Protein AF-A0AAE3LXL2-F1 (afdb_monomer_lite)

Structure (mmCIF, N/CA/C/O backbone):
data_AF-A0AAE3LXL2-F1
#
_entry.id   AF-A0AAE3LXL2-F1
#
loop_
_atom_site.group_PDB
_atom_site.id
_atom_site.type_symbol
_atom_site.label_atom_id
_atom_site.label_alt_id
_atom_site.label_comp_id
_atom_site.label_asym_id
_atom_site.label_entity_id
_atom_site.label_seq_id
_atom_site.pdbx_PDB_ins_code
_atom_site.Cartn_x
_atom_site.Cartn_y
_atom_site.Cartn_z
_atom_site.occupancy
_atom_site.B_iso_or_equiv
_atom_site.auth_seq_id
_atom_site.auth_comp_id
_atom_site.auth_asym_id
_atom_site.auth_atom_id
_atom_site.pdbx_PDB_model_num
ATOM 1 N N . MET A 1 1 ? 9.463 15.808 -54.013 1.00 49.53 1 MET A N 1
ATOM 2 C CA . MET A 1 1 ? 8.189 15.214 -53.535 1.00 49.53 1 MET A CA 1
ATOM 3 C C . MET A 1 1 ? 8.371 13.939 -52.700 1.00 49.53 1 MET A C 1
ATOM 5 O O . MET A 1 1 ? 7.684 13.822 -51.701 1.00 49.53 1 MET A O 1
ATOM 9 N N . LYS A 1 2 ? 9.304 13.019 -53.012 1.00 49.56 2 LYS A N 1
ATOM 10 C CA . LYS A 1 2 ? 9.530 11.791 -52.207 1.00 49.56 2 LYS A CA 1
ATOM 11 C C . LYS A 1 2 ? 10.077 12.026 -50.782 1.00 49.56 2 LYS A C 1
ATOM 13 O O . LYS A 1 2 ? 9.700 11.308 -49.869 1.00 49.56 2 LYS A O 1
ATOM 18 N N . PHE A 1 3 ? 10.892 13.064 -50.575 1.00 49.62 3 PHE A N 1
ATOM 19 C CA . PHE A 1 3 ? 11.431 13.414 -49.248 1.00 49.62 3 PHE A CA 1
ATOM 20 C C . PHE A 1 3 ? 10.375 13.943 -48.269 1.00 49.62 3 PHE A C 1
ATOM 22 O O . PHE A 1 3 ? 10.451 13.659 -47.081 1.00 49.62 3 PHE A O 1
ATOM 29 N N . ALA A 1 4 ? 9.365 14.665 -48.764 1.00 52.25 4 ALA A N 1
ATOM 30 C CA . ALA A 1 4 ? 8.306 15.211 -47.919 1.00 52.25 4 ALA A CA 1
ATOM 31 C C . ALA A 1 4 ? 7.410 14.102 -47.344 1.00 52.25 4 ALA A C 1
ATOM 33 O O . ALA A 1 4 ? 7.092 14.146 -46.164 1.00 52.25 4 ALA A O 1
ATOM 34 N N . GLY A 1 5 ? 7.083 13.078 -48.146 1.00 44.34 5 GLY A N 1
ATOM 35 C CA . GLY A 1 5 ? 6.329 11.902 -47.687 1.00 44.34 5 GLY A CA 1
ATOM 36 C C . GLY A 1 5 ? 7.110 10.997 -46.727 1.00 44.34 5 GLY A C 1
ATOM 37 O O . GLY A 1 5 ? 6.519 10.366 -45.858 1.00 44.34 5 GLY A O 1
ATOM 38 N N . PHE A 1 6 ? 8.442 10.958 -46.848 1.00 56.62 6 PHE A N 1
ATOM 39 C CA . PHE A 1 6 ? 9.298 10.225 -45.912 1.00 56.62 6 PHE A CA 1
ATOM 40 C C . PHE A 1 6 ? 9.402 10.941 -44.557 1.00 56.62 6 PHE A C 1
ATOM 42 O O . PHE A 1 6 ? 9.308 10.298 -43.517 1.00 56.62 6 PHE A O 1
ATOM 49 N N . LEU A 1 7 ? 9.529 12.273 -44.559 1.00 56.44 7 LEU A N 1
ATOM 50 C CA . LEU A 1 7 ? 9.590 13.079 -43.335 1.00 56.44 7 LEU A CA 1
ATOM 51 C C . LEU A 1 7 ? 8.262 13.086 -42.566 1.00 56.44 7 LEU A C 1
ATOM 53 O O . LEU A 1 7 ? 8.273 12.991 -41.342 1.00 56.44 7 LEU A O 1
ATOM 57 N N . THR A 1 8 ? 7.120 13.140 -43.258 1.00 61.72 8 THR A N 1
ATOM 58 C CA . THR A 1 8 ? 5.810 13.042 -42.597 1.00 61.72 8 THR A CA 1
ATOM 59 C C . THR A 1 8 ? 5.534 11.634 -42.070 1.00 61.72 8 THR A C 1
ATOM 61 O O . THR A 1 8 ? 5.059 11.502 -40.946 1.00 61.72 8 THR A O 1
ATOM 64 N N . GLY A 1 9 ? 5.891 10.581 -42.816 1.00 57.88 9 GLY A N 1
ATOM 65 C CA . GLY A 1 9 ? 5.767 9.196 -42.348 1.00 57.88 9 GLY A CA 1
ATOM 66 C C . GLY A 1 9 ? 6.650 8.889 -41.133 1.00 57.88 9 GLY A C 1
ATOM 67 O O . GLY A 1 9 ? 6.180 8.297 -40.164 1.00 57.88 9 GLY A O 1
ATOM 68 N N . ALA A 1 10 ? 7.903 9.352 -41.145 1.00 62.47 10 ALA A N 1
ATOM 69 C CA . ALA A 1 10 ? 8.820 9.205 -40.016 1.00 62.47 10 ALA A CA 1
ATOM 70 C C . ALA A 1 10 ? 8.373 10.017 -38.790 1.00 62.47 10 ALA A C 1
ATOM 72 O O . ALA A 1 10 ? 8.468 9.525 -37.670 1.00 62.47 10 ALA A O 1
ATOM 73 N N . GLY A 1 11 ? 7.837 11.227 -38.991 1.00 56.53 11 GLY A N 1
ATOM 74 C CA . GLY A 1 11 ? 7.308 12.057 -37.907 1.00 56.53 11 GLY A CA 1
ATOM 75 C C . GLY A 1 11 ? 6.096 11.429 -37.214 1.00 56.53 11 GLY A C 1
ATOM 76 O O . GLY A 1 11 ? 6.054 11.365 -35.989 1.00 56.53 11 GLY A O 1
ATOM 77 N N . VAL A 1 12 ? 5.141 10.896 -37.983 1.00 68.69 12 VAL A N 1
ATOM 78 C CA . VAL A 1 12 ? 3.964 10.207 -37.423 1.00 68.69 12 VAL A CA 1
ATOM 79 C C . VAL A 1 12 ? 4.369 8.921 -36.700 1.00 68.69 12 VAL A C 1
ATOM 81 O O . VAL A 1 12 ? 3.884 8.662 -35.602 1.00 68.69 12 VAL A O 1
ATOM 84 N N . ALA A 1 13 ? 5.298 8.146 -37.266 1.00 65.56 13 ALA A N 1
ATOM 85 C CA . ALA A 1 13 ? 5.819 6.950 -36.610 1.00 65.56 13 ALA A CA 1
ATOM 86 C C . ALA A 1 13 ? 6.562 7.283 -35.305 1.00 65.56 13 ALA A C 1
ATOM 88 O O . ALA A 1 13 ? 6.369 6.596 -34.309 1.00 65.56 13 ALA A O 1
ATOM 89 N N . ALA A 1 14 ? 7.357 8.357 -35.274 1.00 64.81 14 ALA A N 1
ATOM 90 C CA . ALA A 1 14 ? 8.061 8.791 -34.070 1.00 64.81 14 ALA A CA 1
ATOM 91 C C . ALA A 1 14 ? 7.097 9.226 -32.954 1.00 64.81 14 ALA A C 1
ATOM 93 O O . ALA A 1 14 ? 7.305 8.857 -31.803 1.00 64.81 14 ALA A O 1
ATOM 94 N N . ILE A 1 15 ? 6.018 9.943 -33.286 1.00 69.00 15 ILE A N 1
ATOM 95 C CA . ILE A 1 15 ? 4.982 10.339 -32.316 1.00 69.00 15 ILE A CA 1
ATOM 96 C C . ILE A 1 15 ? 4.211 9.116 -31.809 1.00 69.00 15 ILE A C 1
ATOM 98 O O . ILE A 1 15 ? 3.947 9.016 -30.617 1.00 69.00 15 ILE A O 1
ATOM 102 N N . ALA A 1 16 ? 3.881 8.167 -32.688 1.00 62.53 16 ALA A N 1
ATOM 103 C CA . ALA A 1 16 ? 3.195 6.937 -32.299 1.00 62.53 16 ALA A CA 1
ATOM 104 C C . ALA A 1 16 ? 4.071 6.050 -31.400 1.00 62.53 16 ALA A C 1
ATOM 106 O O . ALA A 1 16 ? 3.583 5.522 -30.408 1.00 62.53 16 ALA A O 1
ATOM 107 N N . VAL A 1 17 ? 5.367 5.926 -31.707 1.00 65.94 17 VAL A N 1
ATOM 108 C CA . VAL A 1 17 ? 6.330 5.208 -30.860 1.00 65.94 17 VAL A CA 1
ATOM 109 C C . VAL A 1 17 ? 6.525 5.935 -29.536 1.00 65.94 17 VAL A C 1
ATOM 111 O O . VAL A 1 17 ? 6.533 5.277 -28.508 1.00 65.94 17 VAL A O 1
ATOM 114 N N . TRP A 1 18 ? 6.627 7.266 -29.528 1.00 66.25 18 TRP A N 1
ATOM 115 C CA . TRP A 1 18 ? 6.743 8.044 -28.294 1.00 66.25 18 TRP A CA 1
ATOM 116 C C . TRP A 1 18 ? 5.495 7.908 -27.417 1.00 66.25 18 TRP A C 1
ATOM 118 O O . TRP A 1 18 ? 5.620 7.574 -26.247 1.00 66.25 18 TRP A O 1
ATOM 128 N N . GLY A 1 19 ? 4.298 8.051 -27.992 1.00 57.59 19 GLY A N 1
ATOM 129 C CA . GLY A 1 19 ? 3.039 7.848 -27.276 1.00 57.59 19 GLY A CA 1
ATOM 130 C C . GLY A 1 19 ? 2.887 6.420 -26.755 1.00 57.59 19 GLY A C 1
ATOM 131 O O . GLY A 1 19 ? 2.499 6.228 -25.611 1.00 57.59 19 GLY A O 1
ATOM 132 N N . PHE A 1 20 ? 3.262 5.414 -27.549 1.00 58.19 20 PHE A N 1
ATOM 133 C CA . PHE A 1 20 ? 3.243 4.015 -27.118 1.00 58.19 20 PHE A CA 1
ATOM 134 C C . PHE A 1 20 ? 4.290 3.721 -26.037 1.00 58.19 20 PHE A C 1
ATOM 136 O O . PHE A 1 20 ? 4.021 2.946 -25.128 1.00 58.19 20 PHE A O 1
ATOM 143 N N . ASN A 1 21 ? 5.468 4.342 -26.108 1.00 55.81 21 ASN A N 1
ATOM 144 C CA . ASN A 1 21 ? 6.520 4.168 -25.112 1.00 55.81 21 ASN A CA 1
ATOM 145 C C . ASN A 1 21 ? 6.145 4.852 -23.790 1.00 55.81 21 ASN A C 1
ATOM 147 O O . ASN A 1 21 ? 6.219 4.220 -22.745 1.00 55.81 21 ASN A O 1
ATOM 151 N N . SER A 1 22 ? 5.622 6.080 -23.842 1.00 55.78 22 SER A N 1
ATOM 152 C CA . SER A 1 22 ? 5.066 6.771 -22.672 1.00 55.78 22 SER A CA 1
ATOM 153 C C . SER A 1 22 ? 3.855 6.055 -22.074 1.00 55.78 22 SER A C 1
ATOM 155 O O . SER A 1 22 ? 3.631 6.160 -20.878 1.00 55.78 22 SER A O 1
ATOM 157 N N . TRP A 1 23 ? 3.091 5.302 -22.870 1.00 56.06 23 TRP A N 1
ATOM 158 C CA . TRP A 1 23 ? 1.988 4.477 -22.367 1.00 56.06 23 TRP A CA 1
ATOM 159 C C . TRP A 1 23 ? 2.455 3.152 -21.740 1.00 56.06 23 TRP A C 1
ATOM 161 O O . TRP A 1 23 ? 1.709 2.526 -20.994 1.00 56.06 23 TRP A O 1
ATOM 171 N N . ARG A 1 24 ? 3.685 2.707 -22.036 1.00 56.28 24 ARG A N 1
ATOM 172 C CA . ARG A 1 24 ? 4.283 1.494 -21.453 1.00 56.28 24 ARG A CA 1
ATOM 173 C C . ARG A 1 24 ? 5.066 1.754 -20.170 1.00 56.28 24 ARG A C 1
ATOM 175 O O . ARG A 1 24 ? 5.234 0.816 -19.391 1.00 56.28 24 ARG A O 1
ATOM 182 N N . ASP A 1 25 ? 5.531 2.979 -19.952 1.00 62.75 25 ASP A N 1
ATOM 183 C CA . ASP A 1 25 ? 6.199 3.371 -18.714 1.00 62.75 25 ASP A CA 1
ATOM 184 C C . ASP A 1 25 ? 5.154 3.629 -17.620 1.00 62.75 25 ASP A C 1
ATOM 186 O O . ASP A 1 25 ? 4.705 4.751 -17.411 1.00 62.75 25 ASP A O 1
ATOM 190 N N . ILE A 1 26 ? 4.756 2.564 -16.918 1.00 75.19 26 ILE A N 1
ATOM 191 C CA . ILE A 1 26 ? 3.965 2.677 -15.686 1.00 75.19 26 ILE A CA 1
ATOM 192 C C . ILE A 1 26 ? 4.867 3.303 -14.619 1.00 75.19 26 ILE A C 1
ATOM 194 O O . ILE A 1 26 ? 5.882 2.706 -14.233 1.00 75.19 26 ILE A O 1
ATOM 198 N N . SER A 1 27 ? 4.513 4.505 -14.162 1.00 88.31 27 SER A N 1
ATOM 199 C C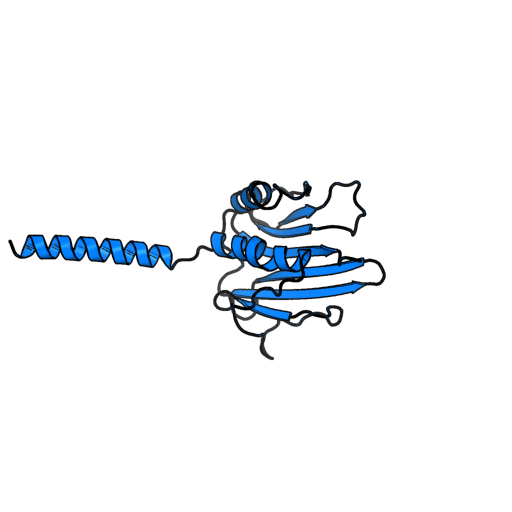A . SER A 1 27 ? 5.298 5.228 -13.166 1.00 88.31 27 SER A CA 1
ATOM 200 C C . SER A 1 27 ? 5.206 4.552 -11.797 1.00 88.31 27 SER A C 1
ATOM 202 O O . SER A 1 27 ? 4.258 3.826 -11.500 1.00 88.31 27 SER A O 1
ATOM 204 N N . ASP A 1 28 ? 6.181 4.795 -10.920 1.00 90.31 28 ASP A N 1
ATOM 205 C CA . ASP A 1 28 ? 6.102 4.290 -9.544 1.00 90.31 28 ASP A CA 1
ATOM 206 C C . ASP A 1 28 ? 4.911 4.890 -8.773 1.00 90.31 28 ASP A C 1
ATOM 208 O O . ASP A 1 28 ? 4.392 4.235 -7.872 1.00 90.31 28 ASP A O 1
ATOM 212 N N . MET A 1 29 ? 4.423 6.068 -9.188 1.00 92.62 29 MET A N 1
ATOM 213 C CA . MET A 1 29 ? 3.180 6.670 -8.692 1.00 92.62 29 MET A CA 1
ATOM 214 C C . MET A 1 29 ? 1.956 5.831 -9.087 1.00 92.62 29 MET A C 1
ATOM 216 O O . MET A 1 29 ? 1.123 5.510 -8.242 1.00 92.62 29 MET A O 1
ATOM 220 N N . ASP A 1 30 ? 1.863 5.404 -10.348 1.00 91.38 30 ASP A N 1
ATOM 221 C CA . ASP A 1 30 ? 0.768 4.537 -10.805 1.00 91.38 30 ASP A CA 1
ATOM 222 C C . ASP A 1 30 ? 0.812 3.175 -10.095 1.00 91.38 30 ASP A C 1
ATOM 224 O O . ASP A 1 30 ? -0.214 2.616 -9.723 1.00 91.38 30 ASP A O 1
ATOM 228 N N . ARG A 1 31 ? 2.016 2.643 -9.844 1.00 92.38 31 ARG A N 1
ATOM 229 C CA . ARG A 1 31 ? 2.189 1.352 -9.159 1.00 92.38 31 ARG A CA 1
ATOM 230 C C . ARG A 1 31 ? 1.738 1.391 -7.706 1.00 92.38 31 ARG A C 1
ATOM 232 O O . ARG A 1 31 ? 1.074 0.455 -7.261 1.00 92.38 31 ARG A O 1
ATOM 239 N N . VAL A 1 32 ? 2.124 2.429 -6.959 1.00 93.56 32 VAL A N 1
ATOM 240 C CA . VAL A 1 32 ? 1.765 2.548 -5.537 1.00 93.56 32 VAL A CA 1
ATOM 241 C C . VAL A 1 32 ? 0.284 2.878 -5.360 1.00 93.56 32 VAL A C 1
ATOM 243 O O . VAL A 1 32 ? -0.363 2.296 -4.492 1.00 93.56 32 VAL A O 1
ATOM 246 N N . THR A 1 33 ? -0.288 3.722 -6.223 1.00 94.31 33 THR A N 1
ATOM 247 C CA . THR A 1 33 ? -1.730 4.006 -6.199 1.00 94.31 33 THR A CA 1
ATOM 248 C C . THR A 1 33 ? -2.554 2.773 -6.576 1.00 94.31 33 THR A C 1
ATOM 250 O O . THR A 1 33 ? -3.520 2.482 -5.879 1.00 94.31 33 THR A O 1
ATOM 253 N N . ALA A 1 34 ? -2.126 1.971 -7.561 1.00 93.06 34 ALA A N 1
ATOM 254 C CA . ALA A 1 34 ? -2.762 0.689 -7.886 1.00 93.06 34 ALA A CA 1
ATOM 255 C C . ALA A 1 34 ? -2.660 -0.335 -6.738 1.00 93.06 34 ALA A C 1
ATOM 257 O O . ALA A 1 34 ? -3.629 -1.031 -6.439 1.00 93.06 34 ALA A O 1
ATOM 258 N N . ILE A 1 35 ? -1.520 -0.411 -6.033 1.00 94.81 35 ILE A N 1
ATOM 259 C CA . ILE A 1 35 ? -1.401 -1.254 -4.828 1.00 94.81 35 ILE A CA 1
ATOM 260 C C . ILE A 1 35 ? -2.458 -0.868 -3.796 1.00 94.81 35 ILE A C 1
ATOM 262 O O . ILE A 1 35 ? -3.128 -1.746 -3.255 1.00 94.81 35 ILE A O 1
ATOM 266 N N . ILE A 1 36 ? -2.590 0.427 -3.507 1.00 94.81 36 ILE A N 1
ATOM 267 C CA . ILE A 1 36 ? -3.509 0.914 -2.479 1.00 94.81 36 ILE A CA 1
ATOM 268 C C . ILE A 1 36 ? -4.960 0.721 -2.937 1.00 94.81 36 ILE A C 1
ATOM 270 O O . ILE A 1 36 ? -5.722 0.045 -2.250 1.00 94.81 36 ILE A O 1
ATOM 274 N N . GLY A 1 37 ? -5.321 1.276 -4.095 1.00 92.56 37 GLY A N 1
ATOM 275 C CA . GLY A 1 37 ? -6.694 1.372 -4.595 1.00 92.56 37 GLY A CA 1
ATOM 276 C C . GLY A 1 37 ? -7.264 0.083 -5.177 1.00 92.56 37 GLY A C 1
ATOM 277 O O . GLY A 1 37 ? -8.388 -0.282 -4.848 1.00 92.56 37 GLY A O 1
ATOM 278 N N . ASP A 1 38 ? -6.497 -0.626 -6.004 1.00 92.94 38 ASP A N 1
ATOM 279 C CA . ASP A 1 38 ? -7.027 -1.742 -6.800 1.00 92.94 38 ASP A CA 1
ATOM 280 C C . ASP A 1 38 ? -6.805 -3.105 -6.132 1.00 92.94 38 ASP A C 1
ATOM 282 O O . ASP A 1 38 ? -7.485 -4.082 -6.455 1.00 92.94 38 ASP A O 1
ATOM 286 N N . HIS A 1 39 ? -5.852 -3.195 -5.199 1.00 94.56 39 HIS A N 1
ATOM 287 C CA . HIS A 1 39 ? -5.462 -4.466 -4.586 1.00 94.56 39 HIS A CA 1
ATOM 288 C C . HIS A 1 39 ? -5.695 -4.501 -3.079 1.00 94.56 39 HIS A C 1
ATOM 290 O O . HIS A 1 39 ? -6.489 -5.312 -2.603 1.00 94.56 39 HIS A O 1
ATOM 296 N N . CYS A 1 40 ? -5.024 -3.642 -2.314 1.00 95.00 40 CYS A N 1
ATOM 297 C CA . CYS A 1 40 ? -5.052 -3.751 -0.863 1.00 95.00 40 CYS A CA 1
ATOM 298 C C . CYS A 1 40 ? -6.377 -3.288 -0.252 1.00 95.00 40 CYS A C 1
ATOM 300 O O . CYS A 1 40 ? -6.911 -4.017 0.581 1.00 95.00 40 CYS A O 1
ATOM 302 N N . LEU A 1 41 ? -6.937 -2.141 -0.661 1.00 93.31 41 LEU A N 1
ATOM 303 C CA . LEU A 1 41 ? -8.220 -1.663 -0.126 1.00 93.31 41 LEU A CA 1
ATOM 304 C C . LEU A 1 41 ? -9.380 -2.641 -0.391 1.00 93.31 41 LEU A C 1
ATOM 306 O O . LEU A 1 41 ? -10.036 -3.039 0.575 1.00 93.31 41 LEU A O 1
ATOM 310 N N . PRO A 1 42 ? -9.604 -3.131 -1.630 1.00 93.00 42 PRO A N 1
ATOM 311 C CA . PRO A 1 42 ? -10.682 -4.081 -1.895 1.00 93.00 42 PRO A CA 1
ATOM 312 C C . PRO A 1 42 ? -10.502 -5.410 -1.161 1.00 93.00 42 PRO A C 1
ATOM 314 O O . PRO A 1 42 ? -11.486 -6.058 -0.792 1.00 93.00 42 PRO A O 1
ATOM 317 N N . TYR A 1 43 ? -9.252 -5.827 -0.942 1.00 93.38 43 TYR A N 1
ATOM 318 C CA . TYR A 1 43 ? -8.971 -7.003 -0.138 1.00 93.38 43 TYR A CA 1
ATOM 319 C C . TYR A 1 43 ? -9.347 -6.781 1.322 1.00 93.38 43 TYR A C 1
ATOM 321 O O . TYR A 1 43 ? -10.145 -7.556 1.840 1.00 93.38 43 TYR A O 1
ATOM 329 N N . VAL A 1 44 ? -8.823 -5.744 1.987 1.00 91.88 44 VAL A N 1
ATOM 330 C CA . VAL A 1 44 ? -9.076 -5.559 3.425 1.00 91.88 44 VAL A CA 1
ATOM 331 C C . VAL A 1 44 ? -10.568 -5.363 3.707 1.00 91.88 44 VAL A C 1
ATOM 333 O O . VAL A 1 44 ? -11.103 -6.055 4.569 1.00 91.88 44 VAL A O 1
ATOM 336 N N . GLN A 1 45 ? -11.264 -4.576 2.881 1.00 90.12 45 GLN A N 1
ATOM 337 C CA . GLN A 1 45 ? -12.680 -4.251 3.077 1.00 90.12 45 GLN A CA 1
ATOM 338 C C . GLN A 1 45 ? -13.631 -5.389 2.680 1.00 90.12 45 GLN A C 1
ATOM 340 O O . GLN A 1 45 ? -14.608 -5.658 3.375 1.00 90.12 45 GLN A O 1
ATOM 345 N N . PHE A 1 46 ? -13.370 -6.074 1.560 1.00 90.19 46 PHE A N 1
ATOM 346 C CA . PHE A 1 46 ? -14.347 -6.996 0.956 1.00 90.19 46 PHE A CA 1
ATOM 347 C C . PHE A 1 46 ? -13.843 -8.433 0.790 1.00 90.19 46 PHE A C 1
ATOM 349 O O . PHE A 1 46 ? -14.597 -9.301 0.358 1.00 90.19 46 PHE A O 1
ATOM 356 N N . GLY A 1 47 ? -12.579 -8.708 1.111 1.00 89.38 47 GLY A N 1
ATOM 357 C CA . GLY A 1 47 ? -11.966 -10.029 0.955 1.00 89.38 47 GLY A CA 1
ATOM 358 C C . GLY A 1 47 ? -11.667 -10.401 -0.498 1.00 89.38 47 GLY A C 1
ATOM 359 O O . GLY A 1 47 ? -11.432 -11.571 -0.798 1.00 89.38 47 GLY A O 1
ATOM 360 N N . THR A 1 48 ? -11.674 -9.430 -1.418 1.00 91.19 48 THR A N 1
ATOM 361 C CA . THR A 1 48 ? -11.334 -9.675 -2.827 1.00 91.19 48 THR A CA 1
ATOM 362 C C . THR A 1 48 ? -9.865 -10.064 -2.929 1.00 91.19 48 THR A C 1
ATOM 364 O O . THR A 1 48 ? -9.005 -9.292 -2.520 1.00 91.19 48 THR A O 1
ATOM 367 N N . ALA A 1 49 ? -9.564 -11.251 -3.460 1.00 88.75 49 ALA A N 1
ATOM 368 C CA . ALA A 1 49 ? -8.195 -11.757 -3.501 1.00 88.75 49 ALA A CA 1
ATOM 369 C C . ALA A 1 49 ? -7.262 -10.784 -4.261 1.00 88.75 49 ALA A C 1
ATOM 371 O O . ALA A 1 49 ? -7.502 -10.517 -5.443 1.00 88.75 49 ALA A O 1
ATOM 372 N N . PRO A 1 50 ? -6.208 -10.253 -3.616 1.00 91.44 50 PRO A N 1
ATOM 373 C CA . PRO A 1 50 ? -5.369 -9.229 -4.211 1.00 91.44 50 PRO A CA 1
ATOM 374 C C . PRO A 1 50 ? -4.316 -9.873 -5.117 1.00 91.44 50 PRO A C 1
ATOM 376 O O . PRO A 1 50 ? -4.022 -11.065 -5.011 1.00 91.44 50 PRO A O 1
ATOM 379 N N . PHE A 1 51 ? -3.742 -9.072 -6.017 1.00 91.31 51 PHE A N 1
ATOM 380 C CA . PHE A 1 51 ? -2.606 -9.451 -6.867 1.00 91.31 51 PHE A CA 1
ATOM 381 C C . PHE A 1 51 ? -2.807 -10.715 -7.741 1.00 91.31 51 PHE A C 1
ATOM 383 O O . PHE A 1 51 ? -1.829 -11.288 -8.210 1.00 91.31 51 PHE A O 1
ATOM 390 N N . GLN A 1 52 ? -4.051 -11.147 -7.996 1.00 85.38 52 GLN A N 1
ATOM 391 C CA . GLN A 1 52 ? -4.366 -12.379 -8.748 1.00 85.38 52 GLN A CA 1
ATOM 392 C C . GLN A 1 52 ? -3.760 -12.403 -10.161 1.00 85.38 52 GLN A C 1
ATOM 394 O O . GLN A 1 52 ? -3.316 -13.450 -10.629 1.00 85.38 52 GLN A O 1
ATOM 399 N N . ASP A 1 53 ? -3.708 -11.243 -10.813 1.00 82.81 53 ASP A N 1
ATOM 400 C CA . ASP A 1 53 ? -3.275 -11.102 -12.205 1.00 82.81 53 ASP A CA 1
ATOM 401 C C . ASP A 1 53 ? -1.850 -10.547 -12.340 1.00 82.81 53 ASP A C 1
ATOM 403 O O . ASP A 1 53 ? -1.446 -10.109 -13.421 1.00 82.81 53 ASP A O 1
ATOM 407 N N . MET A 1 54 ? -1.068 -10.529 -11.253 1.00 84.81 54 MET A N 1
ATOM 408 C CA . MET A 1 54 ? 0.259 -9.922 -11.279 1.00 84.81 54 MET A CA 1
ATOM 409 C C . MET A 1 54 ? 1.310 -10.638 -10.440 1.00 84.81 54 MET A C 1
ATOM 411 O O . MET A 1 54 ? 1.047 -11.252 -9.412 1.00 84.81 54 MET A O 1
ATOM 415 N N . GLY A 1 55 ? 2.557 -10.474 -10.877 1.00 84.56 55 GLY A N 1
ATOM 416 C CA . GLY A 1 55 ? 3.712 -11.019 -10.184 1.00 84.56 55 GLY A CA 1
ATOM 417 C C . GLY A 1 55 ? 3.882 -12.524 -10.361 1.00 84.56 55 GLY A C 1
ATOM 418 O O . GLY A 1 55 ? 3.361 -13.140 -11.291 1.00 84.56 55 GLY A O 1
ATOM 419 N N . ARG A 1 56 ? 4.686 -13.107 -9.475 1.00 87.44 56 ARG A N 1
ATOM 420 C CA . ARG A 1 56 ? 4.939 -14.548 -9.395 1.00 87.44 56 ARG A CA 1
ATOM 421 C C . ARG A 1 56 ? 4.805 -15.033 -7.950 1.00 87.44 56 ARG A C 1
ATOM 423 O O . ARG A 1 56 ? 5.042 -14.242 -7.034 1.00 87.44 56 ARG A O 1
ATOM 430 N N . PRO A 1 57 ? 4.506 -16.323 -7.725 1.00 84.25 5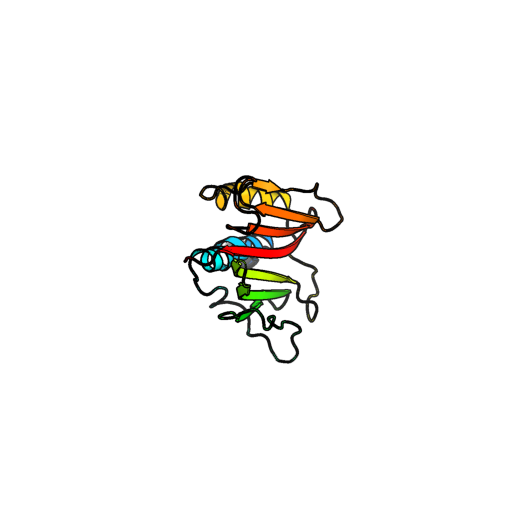7 PRO A N 1
ATOM 431 C CA . PRO A 1 57 ? 4.550 -16.892 -6.385 1.00 84.25 57 PRO A CA 1
ATOM 432 C C . PRO A 1 57 ? 5.962 -16.817 -5.788 1.00 84.25 57 PRO A C 1
ATOM 434 O O . PRO A 1 57 ? 6.972 -16.854 -6.507 1.00 84.25 57 PRO A O 1
ATOM 437 N N . VAL A 1 58 ? 6.007 -16.738 -4.460 1.00 81.56 58 VAL A N 1
ATOM 438 C CA . VAL A 1 58 ? 7.236 -16.803 -3.663 1.00 81.56 58 VAL A CA 1
ATOM 439 C C . VAL A 1 58 ? 7.823 -18.214 -3.757 1.00 81.56 58 VAL A C 1
ATOM 441 O O . VAL A 1 58 ? 7.144 -19.210 -3.509 1.00 81.56 58 VAL A O 1
ATOM 444 N N . GLY A 1 59 ? 9.085 -18.308 -4.168 1.00 74.75 59 GLY A N 1
ATOM 445 C CA . GLY A 1 59 ? 9.856 -19.545 -4.216 1.00 74.75 59 GLY A CA 1
ATOM 446 C C . GLY A 1 59 ? 10.588 -19.821 -2.902 1.00 74.75 59 GLY A C 1
ATOM 447 O O . GLY A 1 59 ? 10.689 -18.971 -2.030 1.00 74.75 59 GLY A O 1
ATOM 448 N N . VAL A 1 60 ? 11.172 -21.015 -2.781 1.00 70.50 60 VAL A N 1
ATOM 449 C CA . VAL A 1 60 ? 11.851 -21.483 -1.550 1.00 70.50 60 VAL A CA 1
ATOM 450 C C . VAL A 1 60 ? 13.045 -20.606 -1.136 1.00 70.50 60 VAL A C 1
ATOM 452 O O . VAL A 1 60 ? 13.425 -20.592 0.030 1.00 70.50 60 VAL A O 1
ATOM 455 N N . TYR A 1 61 ? 13.646 -19.888 -2.086 1.00 70.31 61 TYR A N 1
ATOM 456 C CA . TYR A 1 61 ? 14.806 -19.018 -1.855 1.00 70.31 61 TYR A CA 1
ATOM 457 C C . TYR A 1 61 ? 14.448 -17.535 -1.745 1.00 70.31 61 TYR A C 1
ATOM 459 O O . TYR A 1 61 ? 15.338 -16.707 -1.580 1.00 70.31 61 TYR A O 1
ATOM 467 N N . ASP A 1 62 ? 13.169 -17.193 -1.871 1.00 71.12 62 ASP A N 1
ATOM 468 C CA . ASP A 1 62 ? 12.709 -15.830 -1.674 1.00 71.12 62 ASP A CA 1
ATOM 469 C C . ASP A 1 62 ? 12.435 -15.628 -0.170 1.00 71.12 62 ASP A C 1
ATOM 471 O O . ASP A 1 62 ? 11.696 -16.398 0.443 1.00 71.12 62 ASP A O 1
ATOM 475 N N . GLU A 1 63 ? 13.023 -14.600 0.447 1.00 64.75 63 GLU A N 1
ATOM 476 C CA . GLU A 1 63 ? 12.892 -14.300 1.887 1.00 64.75 63 GLU A CA 1
ATOM 477 C C . GLU A 1 63 ? 11.539 -13.642 2.234 1.00 64.75 63 GLU A C 1
ATOM 479 O O . GLU A 1 63 ? 11.467 -12.621 2.910 1.00 64.75 63 GLU A O 1
ATOM 484 N N . ALA A 1 64 ? 10.443 -14.217 1.746 1.00 65.25 64 ALA A N 1
ATOM 485 C CA . ALA A 1 64 ? 9.096 -13.666 1.848 1.00 65.25 64 ALA A CA 1
ATOM 486 C C . ALA A 1 64 ? 8.141 -14.656 2.527 1.00 65.25 64 ALA A C 1
ATOM 488 O O . ALA A 1 64 ? 7.126 -15.053 1.959 1.00 65.25 64 ALA A O 1
ATOM 489 N N . ASN A 1 65 ? 8.457 -15.068 3.754 1.00 64.62 65 ASN A N 1
ATOM 490 C CA . ASN A 1 65 ? 7.587 -15.967 4.513 1.00 64.62 65 ASN A CA 1
ATOM 491 C C . ASN A 1 65 ? 6.450 -15.190 5.185 1.00 64.62 65 ASN A C 1
ATOM 493 O O . ASN A 1 65 ? 6.669 -14.137 5.783 1.00 64.62 65 ASN A O 1
ATOM 497 N N . LEU A 1 66 ? 5.232 -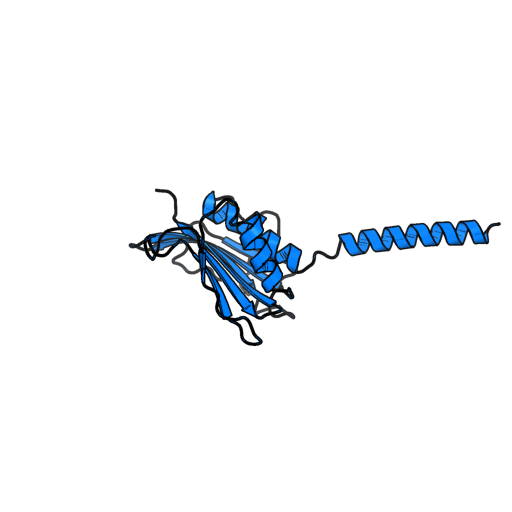15.722 5.085 1.00 67.81 66 LEU A N 1
ATOM 498 C CA . LEU A 1 66 ? 4.118 -15.286 5.921 1.00 67.81 66 LEU A CA 1
ATOM 499 C C . LEU A 1 66 ? 4.359 -15.778 7.352 1.00 67.81 66 LEU A C 1
ATOM 501 O O . LEU A 1 66 ? 4.858 -16.885 7.550 1.00 67.81 66 LEU A O 1
ATOM 505 N N . SER A 1 67 ? 4.010 -14.956 8.340 1.00 68.38 67 SER A N 1
ATOM 506 C CA . SER A 1 67 ? 3.993 -15.392 9.740 1.00 68.38 67 SER A CA 1
ATOM 507 C C . SER A 1 67 ? 2.990 -16.535 9.916 1.00 68.38 67 SER A C 1
ATOM 509 O O . SER A 1 67 ? 1.890 -16.462 9.371 1.00 68.38 67 SER A O 1
ATOM 511 N N . ASP A 1 68 ? 3.319 -17.533 10.740 1.00 69.56 68 ASP A N 1
ATOM 512 C CA . ASP A 1 68 ? 2.415 -18.646 11.083 1.00 69.56 68 ASP A CA 1
ATOM 513 C C . ASP A 1 68 ? 1.101 -18.173 11.739 1.00 69.56 68 ASP A C 1
ATOM 515 O O . ASP A 1 68 ? 0.117 -18.908 11.788 1.00 69.56 68 ASP A O 1
ATOM 519 N N . SER A 1 69 ? 1.075 -16.938 12.250 1.00 69.81 69 SER A N 1
ATOM 520 C CA . SER A 1 69 ? -0.117 -16.290 12.807 1.00 69.81 69 SER A CA 1
ATOM 521 C C . SER A 1 69 ? -1.110 -15.794 11.749 1.00 69.81 69 SER A C 1
ATOM 523 O O . SER A 1 69 ? -2.199 -15.353 12.107 1.00 69.81 69 SER A O 1
ATOM 525 N N . VAL A 1 70 ? -0.734 -15.818 10.467 1.00 78.00 70 VAL A N 1
ATOM 526 C CA . VAL A 1 70 ? -1.556 -15.354 9.349 1.00 78.00 70 VAL A CA 1
ATOM 527 C C . VAL A 1 70 ? -2.202 -16.554 8.660 1.00 78.00 70 VAL A C 1
ATOM 529 O O . VAL A 1 70 ? -1.529 -17.465 8.184 1.00 78.00 70 VAL A O 1
ATOM 532 N N . THR A 1 71 ? -3.528 -16.540 8.577 1.00 83.62 71 THR A N 1
ATOM 533 C CA . THR A 1 71 ? -4.343 -17.572 7.926 1.00 83.62 71 THR A CA 1
ATOM 534 C C . THR A 1 71 ? -5.043 -17.013 6.690 1.00 83.62 71 THR A C 1
ATOM 536 O O . THR A 1 71 ? -5.074 -15.800 6.490 1.00 83.62 71 THR A O 1
ATOM 539 N N . GLY A 1 72 ? -5.534 -17.888 5.802 1.00 79.38 72 GLY A N 1
ATOM 540 C CA . GLY A 1 72 ? -6.285 -17.475 4.602 1.00 79.38 72 GLY A CA 1
ATOM 541 C C . GLY A 1 72 ? -5.511 -16.576 3.626 1.00 79.38 72 GLY A C 1
ATOM 542 O O . GLY A 1 72 ? -6.102 -15.982 2.730 1.00 79.38 72 GLY A O 1
ATOM 543 N N . GLY A 1 73 ? -4.197 -16.460 3.820 1.00 84.69 73 GLY A N 1
ATOM 544 C CA . GLY A 1 73 ? -3.343 -15.489 3.160 1.00 84.69 73 GLY A CA 1
ATOM 545 C C . GLY A 1 73 ? -2.532 -16.040 1.999 1.00 84.69 73 GLY A C 1
ATOM 546 O O . GLY A 1 73 ? -2.567 -17.227 1.672 1.00 84.69 73 GLY A O 1
ATOM 547 N N . GLY A 1 74 ? -1.765 -15.146 1.391 1.00 88.56 74 GLY A N 1
ATOM 548 C CA . GLY A 1 74 ? -0.843 -15.451 0.314 1.00 88.56 74 GLY A CA 1
ATOM 549 C C . GLY A 1 74 ? 0.255 -14.402 0.204 1.00 88.56 74 GLY A C 1
ATOM 550 O O . GLY A 1 74 ? 0.282 -13.398 0.916 1.00 88.56 74 GLY A O 1
ATOM 551 N N . ASN A 1 75 ? 1.211 -14.683 -0.665 1.00 89.50 75 ASN A N 1
ATOM 552 C CA . ASN A 1 75 ? 2.316 -13.795 -0.961 1.00 89.50 75 ASN A CA 1
ATOM 553 C C . ASN A 1 75 ? 2.618 -13.830 -2.462 1.00 89.50 75 ASN A C 1
ATOM 555 O O . ASN A 1 75 ? 2.426 -14.838 -3.145 1.00 89.50 75 ASN A O 1
ATOM 559 N N . ALA A 1 76 ? 3.085 -12.706 -2.988 1.00 89.94 76 ALA A N 1
ATOM 560 C CA . ALA A 1 76 ? 3.462 -12.571 -4.384 1.00 89.94 76 ALA A CA 1
ATOM 561 C C . ALA A 1 76 ? 4.641 -11.615 -4.517 1.00 89.94 76 ALA A C 1
ATOM 563 O O . ALA A 1 76 ? 4.759 -10.630 -3.794 1.00 89.94 76 ALA A O 1
ATOM 564 N N . ILE A 1 77 ? 5.510 -11.892 -5.478 1.00 88.94 77 ILE A N 1
ATOM 565 C CA . ILE A 1 77 ? 6.592 -10.995 -5.862 1.00 88.94 77 ILE A CA 1
ATOM 566 C C . ILE A 1 77 ? 6.130 -10.221 -7.090 1.00 88.94 77 ILE A C 1
ATOM 568 O O . ILE A 1 77 ? 5.883 -10.817 -8.139 1.00 88.94 77 ILE A O 1
ATOM 572 N N . ILE A 1 78 ? 6.001 -8.904 -6.956 1.00 90.38 78 ILE A N 1
ATOM 573 C CA . ILE A 1 78 ? 5.363 -8.026 -7.943 1.00 90.38 78 ILE A CA 1
ATOM 574 C C . ILE A 1 78 ? 6.356 -7.012 -8.530 1.00 90.38 78 ILE A C 1
ATOM 576 O O . ILE A 1 78 ? 7.451 -6.807 -8.000 1.00 90.38 78 ILE A O 1
ATOM 580 N N . TYR A 1 79 ? 5.966 -6.402 -9.655 1.00 88.75 79 TYR A N 1
ATOM 581 C CA . TYR A 1 79 ? 6.723 -5.373 -10.383 1.00 88.75 79 TYR A CA 1
ATOM 582 C C . TYR A 1 79 ? 8.202 -5.737 -10.604 1.00 88.75 79 TYR A C 1
ATOM 584 O O . TYR A 1 79 ? 9.097 -5.149 -10.003 1.00 88.75 79 TYR A O 1
ATOM 592 N N . ASP A 1 80 ? 8.454 -6.737 -11.455 1.00 82.88 80 ASP A N 1
ATOM 593 C CA . ASP A 1 80 ? 9.804 -7.184 -11.847 1.00 82.88 80 ASP A CA 1
ATOM 594 C C . ASP A 1 80 ? 10.704 -7.608 -10.674 1.00 82.88 80 ASP A C 1
ATOM 596 O O . ASP A 1 80 ? 11.927 -7.491 -10.709 1.00 82.88 80 ASP A O 1
ATOM 600 N N . ASN A 1 81 ? 10.083 -8.171 -9.638 1.00 84.00 81 ASN A N 1
ATOM 601 C CA . ASN A 1 81 ? 10.706 -8.590 -8.387 1.00 84.00 81 ASN A CA 1
ATOM 602 C C . ASN A 1 81 ? 11.231 -7.482 -7.474 1.00 84.00 81 ASN A C 1
ATOM 604 O O . ASN A 1 81 ? 12.065 -7.740 -6.603 1.00 84.00 81 ASN A O 1
ATOM 608 N N . ARG A 1 82 ? 10.717 -6.265 -7.639 1.00 85.94 82 ARG A N 1
ATOM 609 C CA . ARG A 1 82 ? 11.071 -5.139 -6.773 1.00 85.94 82 ARG A CA 1
ATOM 610 C C . ARG A 1 82 ? 10.384 -5.202 -5.417 1.00 85.94 82 ARG A C 1
ATOM 612 O O . ARG A 1 82 ? 10.965 -4.735 -4.444 1.00 85.94 82 ARG A O 1
ATOM 619 N N . PHE A 1 83 ? 9.188 -5.785 -5.347 1.00 89.44 83 PHE A N 1
ATOM 620 C CA . PHE A 1 83 ? 8.382 -5.779 -4.130 1.00 89.44 83 PHE A CA 1
ATOM 621 C C . PHE A 1 83 ? 7.831 -7.155 -3.790 1.00 89.44 83 PHE A C 1
ATOM 623 O O . PHE A 1 83 ? 7.537 -7.968 -4.669 1.00 89.44 83 PHE A O 1
ATOM 630 N N . VAL A 1 84 ? 7.658 -7.373 -2.494 1.00 90.81 84 VAL A N 1
ATOM 631 C CA . VAL A 1 84 ? 6.959 -8.509 -1.914 1.00 90.81 84 VAL A CA 1
ATOM 632 C C . VAL A 1 84 ? 5.616 -8.007 -1.406 1.00 90.81 84 VAL A C 1
ATOM 634 O O . VAL A 1 84 ? 5.563 -7.173 -0.506 1.00 90.81 84 VAL A O 1
ATOM 637 N N . ALA A 1 85 ? 4.542 -8.525 -1.986 1.00 92.56 85 ALA A N 1
ATOM 638 C CA . ALA A 1 85 ? 3.194 -8.387 -1.475 1.00 92.56 85 ALA A CA 1
ATOM 639 C C . ALA A 1 85 ? 2.867 -9.569 -0.562 1.00 92.56 85 ALA A C 1
ATOM 641 O O . ALA A 1 85 ? 3.138 -10.721 -0.906 1.00 92.56 85 ALA A O 1
ATOM 642 N N . GLN A 1 86 ? 2.267 -9.289 0.586 1.00 91.94 86 GLN A N 1
ATOM 643 C CA . GLN A 1 86 ? 1.778 -10.281 1.531 1.00 91.94 86 GLN A CA 1
ATOM 644 C C . GLN A 1 86 ? 0.375 -9.888 1.964 1.00 91.94 86 GLN A C 1
ATOM 646 O O . GLN A 1 86 ? 0.086 -8.718 2.203 1.00 91.94 86 GLN A O 1
ATOM 651 N N . TRP A 1 87 ? -0.510 -10.863 2.073 1.00 93.12 87 TRP A N 1
ATOM 652 C CA . TRP A 1 87 ? -1.853 -10.633 2.572 1.00 93.12 87 TRP A CA 1
ATOM 653 C C . TRP A 1 87 ? -2.323 -11.821 3.390 1.00 93.12 87 TRP A C 1
ATOM 655 O O . TRP A 1 87 ? -1.836 -12.937 3.223 1.00 93.12 87 TRP A O 1
ATOM 665 N N . GLY A 1 88 ? -3.284 -11.589 4.268 1.00 91.62 88 GLY A N 1
ATOM 666 C CA . GLY A 1 88 ? -3.943 -12.652 5.011 1.00 91.62 88 GLY A CA 1
ATOM 667 C C . GLY A 1 88 ? -4.772 -12.114 6.156 1.00 91.62 88 GLY A C 1
ATOM 668 O O . GLY A 1 88 ? -5.077 -10.921 6.208 1.00 91.62 88 GLY A O 1
ATOM 669 N N . GLU A 1 89 ? -5.154 -13.014 7.043 1.00 90.94 89 GLU A N 1
ATOM 670 C CA . GLU A 1 89 ? -6.009 -12.745 8.186 1.00 90.94 89 GLU A CA 1
ATOM 671 C C . GLU A 1 89 ? -5.258 -13.119 9.460 1.00 90.94 89 GLU A C 1
ATOM 673 O O . GLU A 1 89 ? -4.757 -14.237 9.595 1.00 90.94 89 GLU A O 1
ATOM 678 N N . SER A 1 90 ? -5.148 -12.175 10.389 1.00 85.25 90 SER A N 1
ATOM 679 C CA . SER A 1 90 ? -4.557 -12.405 11.702 1.00 85.25 90 SER A CA 1
ATOM 680 C C . SER A 1 90 ? -5.675 -12.469 12.725 1.00 85.25 90 SER A C 1
ATOM 682 O O . SER A 1 90 ? -6.329 -11.466 13.007 1.00 85.25 90 SER A O 1
ATOM 684 N N . THR A 1 91 ? -5.875 -13.650 13.298 1.00 74.38 91 THR A N 1
ATOM 685 C CA . THR A 1 91 ? -6.828 -13.870 14.386 1.00 74.38 91 THR A CA 1
ATOM 686 C C . THR A 1 91 ? -6.064 -13.876 15.706 1.00 74.38 91 THR A C 1
ATOM 688 O O . THR A 1 91 ? -5.660 -14.937 16.187 1.00 74.38 91 THR A O 1
ATOM 691 N N . ASP A 1 92 ? -5.811 -12.696 16.273 1.00 68.25 92 ASP A N 1
ATOM 692 C CA . ASP A 1 92 ? -5.380 -12.605 17.670 1.00 68.25 92 ASP A CA 1
ATOM 693 C C . ASP A 1 92 ? -6.623 -12.539 18.570 1.00 68.25 92 ASP A C 1
ATOM 695 O O . ASP A 1 92 ? -7.690 -12.083 18.161 1.00 68.25 92 ASP A O 1
ATOM 699 N N . VAL A 1 93 ? -6.494 -12.980 19.819 1.00 55.22 93 VAL A N 1
ATOM 700 C CA . VAL A 1 93 ? -7.583 -13.116 20.802 1.00 55.22 93 VAL A CA 1
ATOM 701 C C . VAL A 1 93 ? -8.285 -11.776 21.091 1.00 55.22 93 VAL A C 1
ATOM 703 O O . VAL A 1 93 ? -9.376 -11.764 21.653 1.00 55.22 93 VAL A O 1
ATOM 706 N N . ASN A 1 94 ? -7.665 -10.654 20.710 1.00 59.31 94 ASN A N 1
ATOM 707 C CA . ASN A 1 94 ? -8.141 -9.298 20.981 1.00 59.31 94 ASN A CA 1
ATOM 708 C C . ASN A 1 94 ? -8.617 -8.524 19.739 1.00 59.31 94 ASN A C 1
ATOM 710 O O . ASN A 1 94 ? -9.214 -7.466 19.910 1.00 59.31 94 ASN A O 1
ATOM 714 N N . SER A 1 95 ? -8.323 -8.986 18.520 1.00 68.25 95 SER A N 1
ATOM 715 C CA . SER A 1 95 ? -8.742 -8.331 17.273 1.00 68.25 95 SER A CA 1
ATOM 716 C C . SER A 1 95 ? -8.484 -9.267 16.089 1.00 68.25 95 SER A C 1
ATOM 718 O O . SER A 1 95 ? -7.377 -9.790 15.922 1.00 68.25 95 SER A O 1
ATOM 720 N N . ALA A 1 96 ? -9.526 -9.502 15.293 1.00 84.75 96 ALA A N 1
ATOM 721 C CA . ALA A 1 96 ? -9.449 -10.254 14.052 1.00 84.75 96 ALA A CA 1
ATOM 722 C C . ALA A 1 96 ? -9.315 -9.245 12.908 1.00 84.75 96 ALA A C 1
ATOM 724 O O . ALA A 1 96 ? -10.236 -8.472 12.664 1.00 84.75 96 ALA A O 1
ATOM 725 N N . VAL A 1 97 ? -8.167 -9.236 12.229 1.00 88.56 97 VAL A N 1
ATOM 726 C CA . VAL A 1 97 ? -7.866 -8.247 11.183 1.00 88.56 97 VAL A CA 1
ATOM 727 C C . VAL A 1 97 ? -7.504 -8.909 9.869 1.00 88.56 97 VAL A C 1
ATOM 729 O O . VAL A 1 97 ? -6.837 -9.948 9.834 1.00 88.56 97 VAL A O 1
ATOM 732 N N . ARG A 1 98 ? -7.875 -8.254 8.773 1.00 91.62 98 ARG A N 1
ATOM 733 C CA . ARG A 1 98 ? -7.377 -8.553 7.438 1.00 91.62 98 ARG A CA 1
ATOM 734 C C . ARG A 1 98 ? -6.268 -7.572 7.088 1.00 91.62 98 ARG A C 1
ATOM 736 O O . ARG A 1 98 ? -6.430 -6.368 7.241 1.00 91.62 98 ARG A O 1
ATOM 743 N N . VAL A 1 99 ? -5.138 -8.087 6.614 1.00 92.00 99 VAL A N 1
ATOM 744 C CA . VAL A 1 99 ? -3.919 -7.306 6.369 1.00 92.00 99 VAL A CA 1
ATOM 745 C C . VAL A 1 99 ? -3.453 -7.488 4.933 1.00 92.00 99 VAL A C 1
ATOM 747 O O . VAL A 1 99 ? -3.359 -8.618 4.461 1.00 92.00 99 VAL A O 1
ATOM 750 N N . CYS A 1 100 ? -3.107 -6.389 4.269 1.00 94.12 100 CYS A N 1
ATOM 751 C CA . CYS A 1 100 ? -2.383 -6.348 3.003 1.00 94.12 100 CYS A CA 1
ATOM 752 C C . CYS A 1 100 ? -1.139 -5.477 3.169 1.00 94.12 100 CYS A C 1
ATOM 754 O O . CYS A 1 100 ? -1.244 -4.304 3.522 1.00 94.12 100 CYS A O 1
ATOM 756 N N . SER A 1 101 ? 0.040 -6.028 2.914 1.00 93.81 101 SER A N 1
ATOM 757 C CA . SER A 1 101 ? 1.299 -5.297 2.950 1.00 93.81 101 SER A CA 1
ATOM 758 C C . SER A 1 101 ? 2.076 -5.474 1.656 1.00 93.81 101 SER A C 1
ATOM 760 O O . SER A 1 101 ? 2.044 -6.523 1.015 1.00 93.81 101 SER A O 1
ATOM 762 N N . VAL A 1 102 ? 2.792 -4.427 1.268 1.00 93.56 102 VAL A N 1
ATOM 763 C CA . VAL A 1 102 ? 3.757 -4.450 0.176 1.00 93.56 102 VAL A CA 1
ATOM 764 C C . VAL A 1 102 ? 5.024 -3.769 0.663 1.00 93.56 102 VAL A C 1
ATOM 766 O O . VAL A 1 102 ? 4.976 -2.626 1.109 1.00 93.56 102 VAL A O 1
ATOM 769 N N . ALA A 1 103 ? 6.155 -4.457 0.579 1.00 90.94 103 ALA A N 1
ATOM 770 C CA . ALA A 1 103 ? 7.463 -3.930 0.960 1.00 90.94 103 ALA A CA 1
ATOM 771 C C . ALA A 1 103 ? 8.503 -4.224 -0.123 1.00 90.94 103 ALA A C 1
ATOM 773 O O . ALA A 1 103 ? 8.293 -5.083 -0.984 1.00 90.94 103 ALA A O 1
ATOM 774 N N . ASP A 1 104 ? 9.618 -3.502 -0.107 1.00 85.06 104 ASP A N 1
ATOM 775 C CA . ASP A 1 104 ? 10.732 -3.740 -1.015 1.00 85.06 104 ASP A CA 1
ATOM 776 C C . ASP A 1 104 ? 11.370 -5.126 -0.804 1.00 85.06 104 ASP A C 1
ATOM 778 O O . ASP A 1 104 ? 11.457 -5.653 0.304 1.00 85.06 104 ASP A O 1
ATOM 782 N N . SER A 1 105 ? 11.794 -5.755 -1.901 1.00 76.19 105 SER A N 1
ATOM 783 C CA . SER A 1 105 ? 12.427 -7.076 -1.881 1.00 76.19 105 SER A CA 1
ATOM 784 C C . SER A 1 105 ? 13.927 -6.967 -1.605 1.00 76.19 105 SER A C 1
ATOM 786 O O . SER A 1 105 ? 14.700 -6.575 -2.480 1.00 76.19 105 SER A O 1
ATOM 788 N N . TYR A 1 106 ? 14.373 -7.406 -0.427 1.00 65.69 106 TYR A N 1
ATOM 789 C CA . TYR A 1 106 ? 15.797 -7.391 -0.053 1.00 65.69 106 TYR A CA 1
ATOM 790 C C . TYR A 1 106 ? 16.686 -8.327 -0.891 1.00 65.69 106 TYR A C 1
ATOM 792 O O . TYR A 1 106 ? 17.901 -8.144 -0.937 1.00 65.69 106 TYR A O 1
ATOM 800 N N . VAL A 1 107 ? 16.100 -9.321 -1.568 1.00 61.44 107 VAL A N 1
ATOM 801 C CA . VAL A 1 107 ? 16.847 -10.378 -2.274 1.00 61.44 107 VAL A CA 1
ATOM 802 C C . VAL A 1 107 ? 17.258 -9.959 -3.688 1.00 61.44 107 VAL A C 1
ATOM 804 O O . VAL A 1 107 ? 18.295 -10.400 -4.183 1.00 61.44 107 VAL A O 1
ATOM 807 N N . MET A 1 108 ? 16.462 -9.121 -4.363 1.00 57.28 108 MET A N 1
ATOM 808 C CA . MET A 1 108 ? 16.679 -8.802 -5.785 1.00 57.28 108 MET A CA 1
ATOM 809 C C . MET A 1 108 ? 16.547 -7.320 -6.150 1.00 57.28 108 MET A C 1
ATOM 811 O O . MET A 1 108 ? 16.789 -6.973 -7.308 1.00 57.28 108 MET A O 1
ATOM 815 N N . ALA A 1 109 ? 16.195 -6.432 -5.216 1.00 54.38 109 ALA A N 1
ATOM 816 C CA . ALA A 1 109 ? 15.959 -5.041 -5.570 1.00 54.38 109 ALA A CA 1
ATOM 817 C C . ALA A 1 109 ? 17.267 -4.256 -5.781 1.00 54.38 109 ALA A C 1
ATOM 819 O O . ALA A 1 109 ? 18.080 -4.040 -4.888 1.00 54.38 109 ALA A O 1
ATOM 820 N N . ASN A 1 110 ? 17.420 -3.753 -7.000 1.00 55.06 110 ASN A N 1
ATOM 821 C CA . ASN A 1 110 ? 18.322 -2.671 -7.386 1.00 55.06 110 ASN A CA 1
ATOM 822 C C . ASN A 1 110 ? 17.753 -1.271 -7.049 1.00 55.06 110 ASN A C 1
ATOM 824 O O . ASN A 1 110 ? 18.412 -0.269 -7.328 1.00 55.06 110 ASN A O 1
ATOM 828 N N . SER A 1 111 ? 16.556 -1.191 -6.450 1.00 57.84 111 SER A N 1
ATOM 829 C CA . SER A 1 111 ? 15.886 0.044 -6.009 1.00 57.84 111 SER A CA 1
ATOM 830 C C . SER A 1 111 ? 15.298 -0.111 -4.605 1.00 57.84 111 SER A C 1
ATOM 832 O O . SER A 1 111 ? 14.619 -1.100 -4.348 1.00 57.84 111 SER A O 1
ATOM 834 N N . VAL A 1 112 ? 15.463 0.890 -3.740 1.00 70.75 112 VAL A N 1
ATOM 835 C CA . VAL A 1 112 ? 14.841 0.926 -2.406 1.00 70.75 112 VAL A CA 1
ATOM 836 C C . VAL A 1 112 ? 13.507 1.670 -2.520 1.00 70.75 112 VAL A C 1
ATOM 838 O O . VAL A 1 112 ? 13.499 2.895 -2.584 1.00 70.75 112 VAL A O 1
ATOM 841 N N . GLY A 1 113 ? 12.393 0.940 -2.611 1.00 84.56 113 GLY A N 1
ATOM 842 C CA . GLY A 1 113 ? 11.043 1.520 -2.652 1.00 84.56 113 GLY A CA 1
ATOM 843 C C . GLY A 1 113 ? 10.550 2.037 -4.015 1.00 84.56 113 GLY A C 1
ATOM 844 O O . GLY A 1 113 ? 11.190 1.877 -5.062 1.00 84.56 113 GLY A O 1
ATOM 845 N N . PHE A 1 114 ? 9.364 2.647 -3.984 1.00 90.38 114 PHE A N 1
ATOM 846 C CA . PHE A 1 114 ? 8.781 3.461 -5.053 1.00 90.38 114 PHE A CA 1
ATOM 847 C C . PHE A 1 114 ? 9.448 4.837 -5.053 1.00 90.38 114 PHE A C 1
ATOM 849 O O . PHE A 1 114 ? 9.574 5.445 -3.990 1.00 90.38 114 PHE A O 1
ATOM 856 N N . VAL A 1 115 ? 9.861 5.346 -6.214 1.00 91.62 115 VAL A N 1
ATOM 857 C CA . VAL A 1 115 ? 10.401 6.711 -6.353 1.00 91.62 115 VAL A CA 1
ATOM 858 C C . VAL A 1 115 ? 9.267 7.649 -6.757 1.00 91.62 115 VAL A C 1
ATOM 860 O O . VAL A 1 115 ? 8.819 7.631 -7.903 1.00 91.62 115 VAL A O 1
ATOM 863 N N . VAL A 1 116 ? 8.769 8.429 -5.802 1.00 91.50 116 VAL A N 1
ATOM 864 C CA . VAL A 1 116 ? 7.484 9.142 -5.890 1.00 91.50 116 VAL A CA 1
ATOM 865 C C . VAL A 1 116 ? 7.510 10.406 -5.044 1.00 91.50 116 VAL A C 1
ATOM 867 O O . VAL A 1 116 ? 8.173 10.436 -4.016 1.00 91.50 116 VAL A O 1
ATOM 870 N N . ASP A 1 117 ? 6.760 11.428 -5.445 1.00 92.56 117 ASP A N 1
ATOM 871 C CA . ASP A 1 117 ? 6.482 12.586 -4.590 1.00 92.56 117 ASP A CA 1
ATOM 872 C C . ASP A 1 117 ? 5.486 12.160 -3.498 1.00 92.56 117 ASP A C 1
ATOM 874 O O . ASP A 1 117 ? 4.297 11.975 -3.764 1.00 92.56 117 ASP A O 1
ATOM 878 N N . THR A 1 118 ? 5.980 11.900 -2.285 1.00 91.12 118 THR A N 1
ATOM 879 C CA . THR A 1 118 ? 5.159 11.362 -1.191 1.00 91.12 118 THR A CA 1
ATOM 880 C C . THR A 1 118 ? 4.029 12.316 -0.782 1.00 91.12 118 THR A C 1
ATOM 882 O O . THR A 1 118 ? 2.915 11.826 -0.590 1.00 91.12 118 THR A O 1
ATOM 885 N N . PRO A 1 119 ? 4.237 13.647 -0.683 1.00 91.50 119 PRO A N 1
ATOM 886 C CA . PRO A 1 119 ? 3.140 14.609 -0.571 1.00 91.50 119 PRO A CA 1
ATOM 887 C C . PRO A 1 119 ? 2.014 14.395 -1.591 1.00 91.50 119 PRO A C 1
ATOM 889 O O . PRO A 1 119 ? 0.850 14.372 -1.207 1.00 91.50 119 PRO A O 1
ATOM 892 N N . ALA A 1 120 ? 2.337 14.136 -2.862 1.00 91.31 120 ALA A N 1
ATOM 893 C CA . ALA A 1 120 ? 1.317 13.883 -3.881 1.00 91.31 120 ALA A CA 1
ATOM 894 C C . ALA A 1 120 ? 0.544 12.567 -3.649 1.00 91.31 120 ALA A C 1
ATOM 896 O O . ALA A 1 120 ? -0.635 12.479 -3.991 1.00 91.31 120 ALA A O 1
ATOM 897 N N . ILE A 1 121 ? 1.171 11.550 -3.044 1.00 91.19 121 ILE A N 1
ATOM 898 C CA . ILE A 1 121 ? 0.472 10.322 -2.619 1.00 91.19 121 ILE A CA 1
ATOM 899 C C . ILE A 1 121 ? -0.460 10.610 -1.449 1.00 91.19 121 ILE A C 1
ATOM 901 O O . ILE A 1 121 ? -1.587 10.123 -1.451 1.00 91.19 121 ILE A O 1
ATOM 905 N N . ALA A 1 122 ? -0.004 11.380 -0.460 1.00 90.44 122 ALA A N 1
ATOM 906 C CA . ALA A 1 122 ? -0.834 11.770 0.673 1.00 90.44 122 ALA A CA 1
ATOM 907 C C . ALA A 1 122 ? -2.078 12.536 0.195 1.00 90.44 122 ALA A C 1
ATOM 909 O O . ALA A 1 122 ? -3.194 12.141 0.527 1.00 90.44 122 ALA A O 1
ATOM 910 N N . ASP A 1 123 ? -1.892 13.524 -0.684 1.00 90.62 123 ASP A N 1
ATOM 911 C CA . ASP A 1 123 ? -2.985 14.273 -1.312 1.00 90.62 123 ASP A CA 1
ATOM 912 C C . ASP A 1 123 ? -3.937 13.350 -2.093 1.00 90.62 123 ASP A C 1
ATOM 914 O O . ASP A 1 123 ? -5.157 13.517 -2.047 1.00 90.62 123 ASP A O 1
ATOM 918 N N . TRP A 1 124 ? -3.404 12.348 -2.804 1.00 91.56 124 TRP A N 1
ATOM 919 C CA . TRP A 1 124 ? -4.225 11.370 -3.518 1.00 91.56 124 TRP A CA 1
ATOM 920 C C . TRP A 1 124 ? -5.032 10.473 -2.570 1.00 91.56 124 TRP A C 1
ATOM 922 O O . TRP A 1 124 ? -6.217 10.253 -2.828 1.00 91.56 124 TRP A O 1
ATOM 932 N N . ILE A 1 125 ? -4.437 9.984 -1.474 1.00 90.31 125 ILE A N 1
ATOM 933 C CA . ILE A 1 125 ? -5.139 9.196 -0.448 1.00 90.31 125 ILE A CA 1
ATOM 934 C C . ILE A 1 125 ? -6.270 10.037 0.141 1.00 90.31 125 ILE A C 1
ATOM 936 O O . ILE A 1 125 ? -7.419 9.601 0.143 1.00 90.31 125 ILE A O 1
ATOM 940 N N . GLU A 1 126 ? -5.979 11.262 0.570 1.00 88.31 126 GLU A N 1
ATOM 941 C CA . GLU A 1 126 ? -6.966 12.153 1.182 1.00 88.31 126 GLU A CA 1
ATOM 942 C C . GLU A 1 126 ? -8.084 12.547 0.209 1.00 88.31 126 GLU A C 1
ATOM 944 O O . GLU A 1 126 ? -9.258 12.550 0.577 1.00 88.31 126 GLU A O 1
ATOM 949 N N . GLY A 1 127 ? -7.746 12.829 -1.050 1.00 84.94 127 GLY A N 1
ATOM 950 C CA . GLY A 1 127 ? -8.713 13.250 -2.062 1.00 84.94 127 GLY A CA 1
ATOM 951 C C . GLY A 1 127 ? -9.524 12.116 -2.694 1.00 84.94 127 GLY A C 1
ATOM 952 O O . GLY A 1 127 ? -10.629 12.367 -3.174 1.00 84.94 127 GLY A O 1
ATOM 953 N N . THR A 1 128 ? -8.993 10.891 -2.719 1.00 84.56 128 THR A N 1
ATOM 954 C CA . THR A 1 128 ? -9.581 9.766 -3.473 1.00 84.56 128 THR A CA 1
ATOM 955 C C . THR A 1 128 ? -10.036 8.636 -2.564 1.00 84.56 128 THR A C 1
ATOM 957 O O . THR A 1 128 ? -11.160 8.165 -2.696 1.00 84.56 128 THR A O 1
ATOM 960 N N . VAL A 1 129 ? -9.180 8.198 -1.640 1.00 82.00 129 VAL A N 1
ATOM 961 C CA . VAL A 1 129 ? -9.471 7.063 -0.754 1.00 82.00 129 VAL A CA 1
ATOM 962 C C . VAL A 1 129 ? -10.347 7.503 0.418 1.00 82.00 129 VAL A C 1
ATOM 964 O O . VAL A 1 129 ? -11.325 6.838 0.743 1.00 82.00 129 VAL A O 1
ATOM 967 N N . LEU A 1 130 ? -10.029 8.643 1.036 1.00 80.06 130 LEU A N 1
ATOM 968 C CA . LEU A 1 130 ? -10.747 9.136 2.218 1.00 80.06 130 LEU A CA 1
ATOM 969 C C . LEU A 1 130 ? -12.021 9.914 1.888 1.00 80.06 130 LEU A C 1
ATOM 971 O O . LEU A 1 130 ? -12.785 10.246 2.788 1.00 80.06 130 LEU A O 1
ATOM 975 N N . ALA A 1 131 ? -12.303 10.175 0.610 1.00 71.94 131 ALA A N 1
ATOM 976 C CA . ALA A 1 131 ? -13.547 10.832 0.209 1.00 71.94 131 ALA A CA 1
ATOM 977 C C . ALA A 1 131 ? -14.798 10.072 0.697 1.00 71.94 131 ALA A C 1
ATOM 979 O O . ALA A 1 131 ? -15.845 10.680 0.922 1.00 71.94 131 ALA A O 1
ATOM 980 N N . GLU A 1 132 ? -14.676 8.755 0.885 1.00 69.81 132 GLU A N 1
ATOM 981 C CA . GLU A 1 132 ? -15.750 7.864 1.332 1.00 69.81 132 GLU A CA 1
ATOM 982 C C . GLU A 1 132 ? -15.488 7.249 2.722 1.00 69.81 132 GLU A C 1
ATOM 984 O O . GLU A 1 132 ? -16.318 6.487 3.219 1.00 69.81 132 GLU A O 1
ATOM 989 N N . ILE A 1 133 ? -14.357 7.575 3.367 1.00 76.38 133 ILE A N 1
ATOM 990 C CA . ILE A 1 133 ? -13.892 6.930 4.603 1.00 76.38 133 ILE A CA 1
ATOM 991 C C . ILE A 1 133 ? -13.362 7.977 5.589 1.00 76.38 133 ILE A C 1
ATOM 993 O O . ILE A 1 133 ? -12.434 8.719 5.283 1.00 76.38 133 ILE A O 1
ATOM 997 N N . ASP A 1 134 ? -13.912 7.995 6.804 1.00 80.12 134 ASP A N 1
ATOM 998 C CA . ASP A 1 134 ? -13.519 8.934 7.862 1.00 80.12 134 ASP A CA 1
ATOM 999 C C . ASP A 1 134 ? -12.232 8.478 8.577 1.00 80.12 134 ASP A C 1
ATOM 1001 O O . ASP A 1 134 ? -12.275 7.897 9.664 1.00 80.12 134 ASP A O 1
ATOM 1005 N N . LEU A 1 135 ? -11.077 8.703 7.939 1.00 83.38 135 LEU A N 1
ATOM 1006 C CA . LEU A 1 135 ? -9.755 8.534 8.553 1.00 83.38 135 LEU A CA 1
ATOM 1007 C C . LEU A 1 135 ? -9.072 9.886 8.762 1.00 83.38 135 LEU A C 1
ATOM 1009 O O . LEU A 1 135 ? -9.195 10.808 7.959 1.00 83.38 135 LEU A O 1
ATOM 1013 N N . VAL A 1 136 ? -8.286 9.975 9.830 1.00 84.44 136 VAL A N 1
ATOM 1014 C CA . VAL A 1 136 ? -7.482 11.147 10.170 1.00 84.44 136 VAL A CA 1
ATOM 1015 C C . VAL A 1 136 ? -6.012 10.831 9.929 1.00 84.44 136 VAL A C 1
ATOM 1017 O O . VAL A 1 136 ? -5.505 9.797 10.365 1.00 84.44 136 VAL A O 1
ATOM 1020 N N . ALA A 1 137 ? -5.322 11.741 9.244 1.00 84.56 137 ALA A N 1
ATOM 1021 C CA . ALA A 1 137 ? -3.887 11.647 9.036 1.00 84.56 137 ALA A CA 1
ATOM 1022 C C . ALA A 1 137 ? -3.123 11.997 10.324 1.00 84.56 137 ALA A C 1
ATOM 1024 O O . ALA A 1 137 ? -3.177 13.122 10.827 1.00 84.56 137 ALA A O 1
ATOM 1025 N N . THR A 1 138 ? -2.338 11.046 10.813 1.00 80.94 138 THR A N 1
ATOM 1026 C CA . THR A 1 138 ? -1.277 11.251 11.793 1.00 80.94 138 THR A CA 1
ATOM 1027 C C . THR A 1 138 ? 0.042 11.346 11.023 1.00 80.94 138 THR A C 1
ATOM 1029 O O . THR A 1 138 ? 0.694 10.344 10.724 1.00 80.94 138 THR A O 1
ATOM 1032 N N . SER A 1 139 ? 0.439 12.569 10.655 1.00 66.62 139 SER A N 1
ATOM 1033 C CA . SER A 1 139 ? 1.683 12.813 9.915 1.00 66.62 139 SER A CA 1
ATOM 1034 C C . SER A 1 139 ? 2.821 13.256 10.835 1.00 66.62 139 SER A C 1
ATOM 1036 O O . SER A 1 139 ? 2.669 14.198 11.617 1.00 66.62 139 SER A O 1
ATOM 1038 N N . THR A 1 140 ? 3.999 12.658 10.659 1.00 63.25 140 THR A N 1
ATOM 1039 C CA . THR A 1 140 ? 5.271 13.288 11.048 1.00 63.25 140 THR A CA 1
ATOM 1040 C C . THR A 1 140 ? 5.781 14.098 9.856 1.00 63.25 140 THR A C 1
ATOM 1042 O O . THR A 1 140 ? 5.541 13.709 8.714 1.00 63.25 140 THR A O 1
ATOM 1045 N N . ALA A 1 141 ? 6.467 15.222 10.087 1.00 74.12 141 ALA A N 1
ATOM 1046 C CA . ALA A 1 141 ? 7.056 15.998 8.996 1.00 74.12 141 ALA A CA 1
ATOM 1047 C C . ALA A 1 141 ? 7.978 15.107 8.147 1.00 74.12 141 ALA A C 1
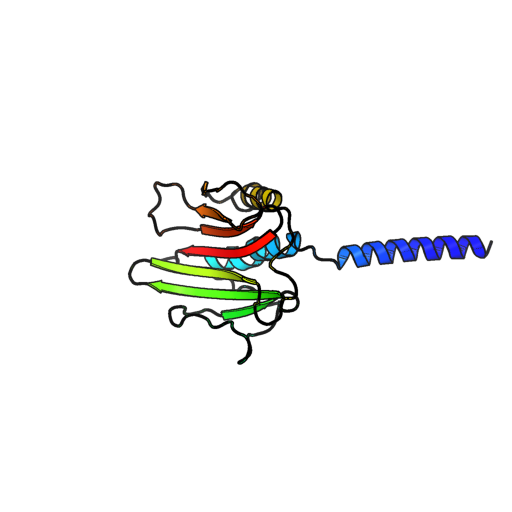ATOM 1049 O O . ALA A 1 141 ? 8.929 14.524 8.673 1.00 74.12 141 ALA A O 1
ATOM 1050 N N . LEU A 1 142 ? 7.683 15.002 6.850 1.00 80.69 142 LEU A N 1
ATOM 1051 C CA . LEU A 1 142 ? 8.516 14.256 5.915 1.00 80.69 142 LEU A CA 1
ATOM 1052 C C . LEU A 1 142 ? 9.862 14.956 5.740 1.00 80.69 142 LEU A C 1
ATOM 1054 O O . LEU A 1 142 ? 9.965 16.182 5.743 1.00 80.69 142 LEU A O 1
ATOM 1058 N N . GLY A 1 143 ? 10.902 14.152 5.580 1.00 80.44 143 GLY A N 1
ATOM 1059 C CA . GLY A 1 143 ? 12.248 14.630 5.321 1.00 80.44 143 GLY A CA 1
ATOM 1060 C C . GLY A 1 143 ? 13.083 13.551 4.650 1.00 80.44 143 GLY A C 1
ATOM 1061 O O . GLY A 1 143 ? 12.560 12.627 4.024 1.00 80.44 143 GLY A O 1
ATOM 1062 N N . SER A 1 144 ? 14.400 13.649 4.809 1.00 82.19 144 SER A N 1
ATOM 1063 C CA . SER A 1 144 ? 15.353 12.690 4.240 1.00 82.19 144 SER A CA 1
ATOM 1064 C C . SER A 1 144 ? 15.400 11.342 4.969 1.00 82.19 144 SER A C 1
ATOM 1066 O O . SER A 1 144 ? 16.021 10.406 4.469 1.00 82.19 144 SER A O 1
ATOM 1068 N N . VAL A 1 145 ? 14.775 11.235 6.145 1.00 84.69 145 VAL A N 1
ATOM 1069 C CA . VAL A 1 145 ? 14.730 10.010 6.954 1.00 84.69 145 VAL A CA 1
ATOM 1070 C C . VAL A 1 145 ? 13.350 9.359 6.819 1.00 84.69 145 VAL A C 1
ATOM 1072 O O . VAL A 1 145 ? 12.351 10.078 6.919 1.00 84.69 145 VAL A O 1
ATOM 1075 N N . PRO A 1 146 ? 13.273 8.026 6.628 1.00 85.00 146 PRO A N 1
ATOM 1076 C CA . PRO A 1 146 ? 11.998 7.323 6.572 1.00 85.00 146 PRO A CA 1
ATOM 1077 C C . PRO A 1 146 ? 11.160 7.570 7.828 1.00 85.00 146 PRO A C 1
ATOM 1079 O O . PRO A 1 146 ? 11.646 7.441 8.952 1.00 85.00 146 PRO A O 1
ATOM 1082 N N . SER A 1 147 ? 9.907 7.952 7.617 1.00 88.75 147 SER A N 1
ATOM 1083 C CA . SER A 1 147 ? 8.903 8.230 8.637 1.00 88.75 147 SER A CA 1
ATOM 1084 C C . SER A 1 147 ? 7.623 7.469 8.315 1.00 88.75 147 SER A C 1
ATOM 1086 O O . SER A 1 147 ? 7.351 7.146 7.159 1.00 88.75 147 SER A O 1
ATOM 1088 N N . LEU A 1 148 ? 6.830 7.190 9.347 1.00 90.00 148 LEU A N 1
ATOM 1089 C CA . LEU A 1 148 ? 5.516 6.590 9.164 1.00 90.00 148 LEU A CA 1
ATOM 1090 C C . LEU A 1 148 ? 4.482 7.686 8.904 1.00 90.00 148 LEU A C 1
ATOM 1092 O O . LEU A 1 148 ? 4.359 8.628 9.692 1.00 90.00 148 LEU A O 1
ATOM 1096 N N . LEU A 1 149 ? 3.743 7.537 7.810 1.00 91.56 149 LEU A N 1
ATOM 1097 C CA . LEU A 1 149 ? 2.492 8.246 7.569 1.00 91.56 149 LEU A CA 1
ATOM 1098 C C . LEU A 1 149 ? 1.357 7.282 7.869 1.00 91.56 149 LEU A C 1
ATOM 1100 O O . LEU A 1 149 ? 1.345 6.170 7.343 1.00 91.56 149 LEU A O 1
ATOM 1104 N N . ILE A 1 150 ? 0.444 7.688 8.741 1.00 91.31 150 ILE A N 1
ATOM 1105 C CA . ILE A 1 150 ? -0.634 6.827 9.216 1.00 91.31 150 ILE A CA 1
ATOM 1106 C C . ILE A 1 150 ? -1.947 7.558 8.988 1.00 91.31 150 ILE A C 1
ATOM 1108 O O . ILE A 1 150 ? -2.100 8.689 9.435 1.00 91.31 150 ILE A O 1
ATOM 1112 N N . TRP A 1 151 ? -2.895 6.901 8.336 1.00 92.31 151 TRP A N 1
ATOM 1113 C CA . TRP A 1 151 ? -4.301 7.278 8.344 1.00 92.31 151 TRP A CA 1
ATOM 1114 C C . TRP A 1 151 ? -5.045 6.244 9.170 1.00 92.31 151 TRP A C 1
ATOM 1116 O O . TRP A 1 151 ? -4.959 5.046 8.893 1.00 92.31 151 TRP A O 1
ATOM 1126 N N . GLU A 1 152 ? -5.733 6.702 10.205 1.00 89.31 152 GLU A N 1
ATOM 1127 C CA . GLU A 1 152 ? -6.420 5.847 11.169 1.00 89.31 152 GLU A CA 1
ATOM 1128 C C . GLU A 1 152 ? -7.763 6.457 11.580 1.00 89.31 152 GLU A C 1
ATOM 1130 O O . GLU A 1 152 ? -7.978 7.657 11.380 1.00 89.31 152 GLU A O 1
ATOM 1135 N N . PRO A 1 153 ? -8.687 5.666 12.149 1.00 86.62 153 PRO A N 1
ATOM 1136 C CA . PRO A 1 153 ? -9.961 6.195 12.606 1.00 86.62 153 PRO A CA 1
ATOM 1137 C C . PRO A 1 153 ? -9.760 7.290 13.670 1.00 86.62 153 PRO A C 1
ATOM 1139 O O . PRO A 1 153 ? -8.799 7.233 14.445 1.00 86.62 153 PRO A O 1
ATOM 1142 N N . PRO A 1 154 ? -10.658 8.287 13.757 1.00 82.31 154 PRO A N 1
ATOM 1143 C CA . PRO A 1 154 ? -10.544 9.368 14.731 1.00 82.31 154 PRO A CA 1
ATOM 1144 C C . PRO A 1 154 ? -10.462 8.824 16.164 1.00 82.31 154 PRO A C 1
ATOM 1146 O O . PRO A 1 154 ? -11.073 7.810 16.483 1.00 82.31 154 PRO A O 1
ATOM 1149 N N . ALA A 1 155 ? -9.764 9.537 17.058 1.00 67.50 155 ALA A N 1
ATOM 1150 C CA . ALA A 1 155 ? -9.355 9.092 18.405 1.00 67.50 155 ALA A CA 1
ATOM 1151 C C . ALA A 1 155 ? -10.466 8.598 19.369 1.00 67.50 155 ALA A C 1
ATOM 1153 O O . ALA A 1 155 ? -10.170 8.210 20.498 1.00 67.50 155 ALA A O 1
ATOM 1154 N N . GLN A 1 156 ? -11.736 8.651 18.964 1.00 60.19 156 GLN A N 1
ATOM 1155 C CA . GLN A 1 156 ? -12.878 8.078 19.683 1.00 60.19 156 GLN A CA 1
ATOM 1156 C C . GLN A 1 156 ? -13.206 6.637 19.250 1.00 60.19 156 GLN A C 1
ATOM 1158 O O . GLN A 1 156 ? -13.987 5.976 19.930 1.00 60.19 156 GLN A O 1
ATOM 1163 N N . ALA A 1 157 ? -12.627 6.151 18.149 1.00 62.06 157 ALA A N 1
ATOM 1164 C CA . ALA A 1 157 ? -12.693 4.757 17.728 1.00 62.06 157 ALA A CA 1
ATOM 1165 C C . ALA A 1 157 ? -11.852 3.870 18.660 1.00 62.06 157 ALA A C 1
ATOM 1167 O O . ALA A 1 157 ? -10.894 4.338 19.287 1.00 62.06 157 ALA A O 1
ATOM 1168 N N . GLU A 1 158 ? -12.199 2.586 18.782 1.00 65.06 158 GLU A N 1
ATOM 1169 C CA . GLU A 1 158 ? -11.409 1.678 19.607 1.00 65.06 158 GLU A CA 1
ATOM 1170 C C . GLU A 1 158 ? -9.976 1.604 19.066 1.00 65.06 158 GLU A C 1
ATOM 1172 O O . GLU A 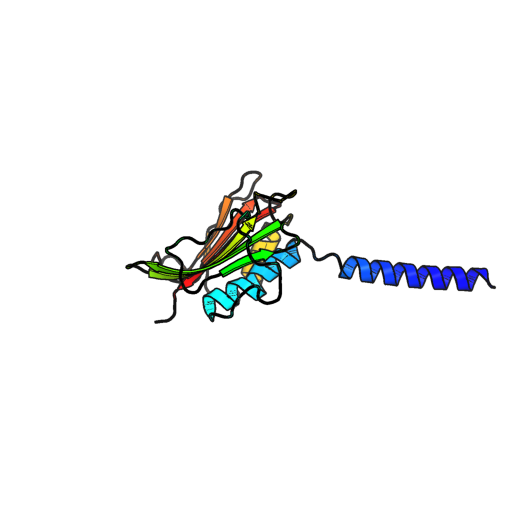1 158 ? -9.732 1.523 17.863 1.00 65.06 158 GLU A O 1
ATOM 1177 N N . ARG A 1 159 ? -8.995 1.640 19.973 1.00 60.53 159 ARG A N 1
ATOM 1178 C CA . ARG A 1 159 ? -7.564 1.771 19.646 1.00 60.53 159 ARG A CA 1
ATOM 1179 C C . ARG A 1 159 ? -7.053 0.743 18.625 1.00 60.53 159 ARG A C 1
ATOM 1181 O O . ARG A 1 159 ? -6.044 1.005 17.975 1.00 60.53 159 ARG A O 1
ATOM 1188 N N . PHE A 1 160 ? -7.727 -0.400 18.500 1.00 65.31 160 PHE A N 1
ATOM 1189 C CA . PHE A 1 160 ? -7.367 -1.496 17.599 1.00 65.31 160 PHE A CA 1
ATOM 1190 C C . PHE A 1 160 ? -8.414 -1.793 16.517 1.00 65.31 160 PHE A C 1
ATOM 1192 O O . PHE A 1 160 ? -8.164 -2.669 15.704 1.00 65.31 160 PHE A O 1
ATOM 1199 N N . SER A 1 161 ? -9.503 -1.022 16.427 1.00 73.75 161 SER A N 1
ATOM 1200 C CA . SER A 1 161 ? -10.550 -1.208 15.411 1.00 73.75 161 SER A CA 1
ATOM 1201 C C . SER A 1 161 ? -10.371 -0.296 14.197 1.00 73.75 161 SER A C 1
ATOM 1203 O O . SER A 1 161 ? -9.857 0.816 14.346 1.00 73.75 161 SER A O 1
ATOM 1205 N N . GLY A 1 162 ? -10.863 -0.737 13.048 1.00 84.56 162 GLY A N 1
ATOM 1206 C CA . GLY A 1 162 ? -11.097 0.020 11.825 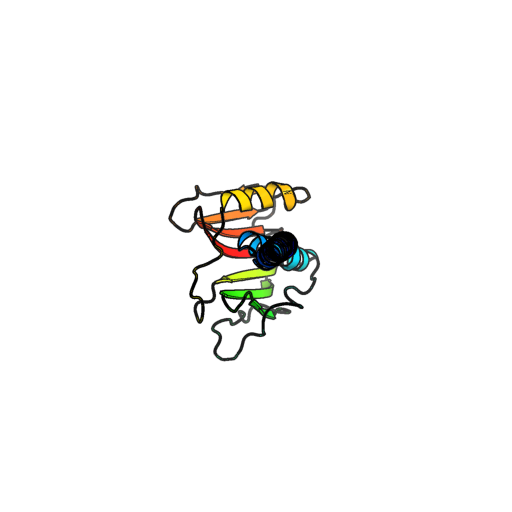1.00 84.56 162 GLY A CA 1
ATOM 1207 C C . GLY A 1 162 ? -9.931 0.059 10.842 1.00 84.56 162 GLY A C 1
ATOM 1208 O O . GLY A 1 162 ? -8.784 -0.273 11.169 1.00 84.56 162 GLY A O 1
ATOM 1209 N N . LEU A 1 163 ? -10.253 0.526 9.631 1.00 90.00 163 LEU A N 1
ATOM 1210 C CA . LEU A 1 163 ? -9.323 0.664 8.518 1.00 90.00 163 LEU A CA 1
ATOM 1211 C C . LEU A 1 163 ? -8.140 1.560 8.887 1.00 90.00 163 LEU A C 1
ATOM 1213 O O . LEU A 1 163 ? -8.308 2.683 9.360 1.00 90.00 163 LEU A O 1
ATOM 1217 N N . ARG A 1 164 ? -6.930 1.087 8.600 1.00 91.00 164 ARG A N 1
ATOM 1218 C CA . ARG A 1 164 ? -5.699 1.867 8.710 1.00 91.00 164 ARG A CA 1
ATOM 1219 C C . ARG A 1 164 ? -4.886 1.745 7.439 1.00 91.00 164 ARG A C 1
ATOM 1221 O O . ARG A 1 164 ? -4.733 0.652 6.898 1.00 91.00 164 ARG A O 1
ATOM 1228 N N . ILE A 1 165 ? -4.320 2.866 7.012 1.00 93.25 165 ILE A N 1
ATOM 1229 C CA . ILE A 1 165 ? -3.365 2.942 5.908 1.00 93.25 165 ILE A CA 1
ATOM 1230 C C . ILE A 1 165 ? -2.059 3.465 6.490 1.00 93.25 165 ILE A C 1
ATOM 1232 O O . ILE A 1 165 ? -2.028 4.523 7.109 1.00 93.25 165 ILE A O 1
ATOM 1236 N N . ILE A 1 166 ? -0.981 2.713 6.324 1.00 93.50 166 ILE A N 1
ATOM 1237 C CA . ILE A 1 166 ? 0.331 3.013 6.885 1.00 93.50 166 ILE A CA 1
ATOM 1238 C C . ILE A 1 166 ? 1.345 2.977 5.750 1.00 93.50 166 ILE A C 1
ATOM 1240 O O . ILE A 1 166 ? 1.498 1.963 5.070 1.00 93.50 166 ILE A O 1
ATOM 1244 N N . LEU A 1 167 ? 2.068 4.075 5.566 1.00 94.12 167 LEU A N 1
ATOM 1245 C CA . LEU A 1 167 ? 3.177 4.168 4.625 1.00 94.12 167 LEU A CA 1
ATOM 1246 C C . LEU A 1 167 ? 4.476 4.376 5.392 1.00 94.12 167 LEU A C 1
ATOM 1248 O O . LEU A 1 167 ? 4.548 5.233 6.270 1.00 94.12 167 LEU A O 1
ATOM 1252 N N . ASN A 1 168 ? 5.517 3.635 5.027 1.00 92.50 168 ASN A N 1
ATOM 1253 C CA . ASN A 1 168 ? 6.884 3.977 5.401 1.00 92.50 168 ASN A CA 1
ATOM 1254 C C . ASN A 1 168 ? 7.496 4.789 4.260 1.00 92.50 168 ASN A C 1
ATOM 1256 O O . ASN A 1 168 ? 7.648 4.274 3.150 1.00 92.50 168 ASN A O 1
ATOM 1260 N N . ALA A 1 169 ? 7.781 6.067 4.503 1.00 91.75 169 ALA A N 1
ATOM 1261 C CA . ALA A 1 169 ? 8.100 6.998 3.432 1.00 91.75 169 ALA A CA 1
ATOM 1262 C C . ALA A 1 169 ? 9.118 8.074 3.826 1.00 91.75 169 ALA A C 1
ATOM 1264 O O . ALA A 1 169 ? 9.221 8.501 4.972 1.00 91.75 169 ALA A O 1
ATOM 1265 N N . THR A 1 170 ? 9.859 8.542 2.829 1.00 91.12 170 THR A N 1
ATOM 1266 C CA . THR A 1 170 ? 10.602 9.811 2.849 1.00 91.12 170 THR A CA 1
ATOM 1267 C C . THR A 1 170 ? 9.828 10.846 2.034 1.00 91.12 170 THR A C 1
ATOM 1269 O O . THR A 1 170 ? 8.773 10.534 1.493 1.00 91.12 170 THR A O 1
ATOM 1272 N N . GLU A 1 171 ? 10.347 12.062 1.880 1.00 91.25 171 GLU A N 1
ATOM 1273 C CA . GLU A 1 171 ? 9.746 13.068 0.986 1.00 91.25 171 GLU A CA 1
ATOM 1274 C C . GLU A 1 171 ? 9.600 12.583 -0.473 1.00 91.25 171 GLU A C 1
ATOM 1276 O O . GLU A 1 171 ? 8.628 12.929 -1.133 1.00 91.25 171 GLU A O 1
ATOM 1281 N N . ASN A 1 172 ? 10.527 11.746 -0.961 1.00 91.38 172 ASN A N 1
ATOM 1282 C CA . ASN A 1 172 ? 10.616 11.368 -2.380 1.00 91.38 172 ASN A CA 1
ATOM 1283 C C . ASN A 1 172 ? 10.562 9.847 -2.629 1.00 91.38 172 ASN A C 1
ATOM 1285 O O . ASN A 1 172 ? 11.002 9.359 -3.677 1.00 91.38 172 ASN A O 1
ATOM 1289 N N . SER A 1 173 ? 10.098 9.070 -1.650 1.00 92.00 173 SER A N 1
ATOM 1290 C CA . SER A 1 173 ? 9.997 7.621 -1.798 1.00 92.00 173 SER A CA 1
ATOM 1291 C C . SER A 1 173 ? 9.073 6.987 -0.770 1.00 92.00 173 SER A C 1
ATOM 1293 O O . SER A 1 173 ? 9.065 7.407 0.386 1.00 92.00 173 SER A O 1
ATOM 1295 N N . VAL A 1 174 ? 8.389 5.918 -1.176 1.00 92.56 174 VAL A N 1
ATOM 1296 C CA . VAL A 1 174 ? 7.634 5.011 -0.303 1.00 92.56 174 VAL A CA 1
ATOM 1297 C C . VAL A 1 174 ? 8.309 3.641 -0.330 1.00 92.56 174 VAL A C 1
ATOM 1299 O O . VAL A 1 174 ? 8.402 3.021 -1.387 1.00 92.56 174 VAL A O 1
ATOM 1302 N N . SER A 1 175 ? 8.792 3.156 0.812 1.00 91.06 175 SER A N 1
ATOM 1303 C CA . SER A 1 175 ? 9.450 1.845 0.920 1.00 91.06 175 SER A CA 1
ATOM 1304 C C . SER A 1 175 ? 8.467 0.717 1.210 1.00 91.06 175 SER A C 1
ATOM 1306 O O . SER A 1 175 ? 8.645 -0.393 0.709 1.00 91.06 175 SER A O 1
ATOM 1308 N N . SER A 1 176 ? 7.405 0.996 1.968 1.00 92.50 176 SER A N 1
ATOM 1309 C CA . SER A 1 176 ? 6.359 0.014 2.233 1.00 92.50 176 SER A CA 1
ATOM 1310 C C . SER A 1 176 ? 4.976 0.633 2.390 1.00 92.50 176 SER A C 1
ATOM 1312 O O . SER A 1 176 ? 4.822 1.768 2.843 1.00 92.50 176 SER A O 1
ATOM 1314 N N . VAL A 1 177 ? 3.975 -0.166 2.038 1.00 95.44 177 VAL A N 1
ATOM 1315 C CA . VAL A 1 177 ? 2.546 0.082 2.212 1.00 95.44 177 VAL A CA 1
ATOM 1316 C C . VAL A 1 177 ? 2.001 -1.016 3.116 1.00 95.44 177 VAL A C 1
ATOM 1318 O O . VAL A 1 177 ? 2.279 -2.193 2.897 1.00 95.44 177 VAL A O 1
ATOM 1321 N N . LEU A 1 178 ? 1.223 -0.652 4.123 1.00 94.56 178 LEU A N 1
ATOM 1322 C CA . LEU A 1 178 ? 0.493 -1.572 4.982 1.00 94.56 178 LEU A CA 1
ATOM 1323 C C . LEU A 1 178 ? -0.931 -1.049 5.126 1.00 94.56 178 LEU A C 1
ATOM 1325 O O . LEU A 1 178 ? -1.141 0.067 5.587 1.00 94.56 178 LEU A O 1
ATOM 1329 N N . ILE A 1 179 ? -1.901 -1.864 4.740 1.00 94.06 179 ILE A N 1
ATOM 1330 C CA . ILE A 1 179 ? -3.319 -1.588 4.922 1.00 94.06 179 ILE A CA 1
ATOM 1331 C C . ILE A 1 179 ? -3.910 -2.723 5.739 1.00 94.06 179 ILE A C 1
ATOM 1333 O O . ILE A 1 179 ? -3.627 -3.895 5.484 1.00 94.06 179 ILE A O 1
ATOM 1337 N N . LEU A 1 180 ? -4.718 -2.379 6.728 1.00 92.06 180 LEU A N 1
ATOM 1338 C CA . LEU A 1 180 ? -5.420 -3.354 7.547 1.00 92.06 180 LEU A CA 1
ATOM 1339 C C . LEU A 1 180 ? -6.811 -2.855 7.897 1.00 92.06 180 LEU A C 1
ATOM 1341 O O . LEU A 1 180 ? -6.997 -1.654 8.050 1.00 92.06 180 LEU A O 1
ATOM 1345 N N . ASP A 1 181 ? -7.754 -3.773 8.024 1.00 91.25 181 ASP A N 1
ATOM 1346 C CA . ASP A 1 181 ? -9.122 -3.495 8.458 1.00 91.25 181 ASP A CA 1
ATOM 1347 C C . ASP A 1 181 ? -9.623 -4.641 9.339 1.00 91.25 181 ASP A C 1
ATOM 1349 O O . ASP A 1 181 ? -9.061 -5.745 9.313 1.00 91.25 181 ASP A O 1
ATOM 1353 N N . ASP A 1 182 ? -10.660 -4.379 10.125 1.00 88.44 182 ASP A N 1
ATOM 1354 C CA . ASP A 1 182 ? -11.286 -5.405 10.951 1.00 88.44 182 ASP A CA 1
ATOM 1355 C C . ASP A 1 182 ? -11.964 -6.453 10.064 1.00 88.44 182 ASP A C 1
ATOM 1357 O O . ASP A 1 182 ? -12.525 -6.157 9.005 1.00 88.44 182 ASP A O 1
ATOM 1361 N N . LEU A 1 183 ? -11.929 -7.708 10.504 1.00 82.75 183 LEU A N 1
ATOM 1362 C CA . LEU A 1 183 ? -12.756 -8.733 9.891 1.00 82.75 183 LEU A CA 1
ATOM 1363 C C . LEU A 1 183 ? -14.227 -8.470 10.247 1.00 82.75 183 LEU A C 1
ATOM 1365 O O . LEU A 1 183 ? -14.525 -8.207 11.411 1.00 82.75 183 LEU A O 1
ATOM 1369 N N . PRO A 1 184 ? -15.152 -8.546 9.273 1.00 69.94 184 PRO A N 1
ATOM 1370 C CA . PRO A 1 184 ? -16.573 -8.436 9.565 1.00 69.94 184 PRO A CA 1
ATOM 1371 C C . PRO A 1 184 ? -17.011 -9.602 10.465 1.00 69.94 184 PRO A C 1
ATOM 1373 O O . PRO A 1 184 ? -16.692 -10.755 10.160 1.00 69.94 184 PRO A O 1
ATOM 1376 N N . ASP A 1 185 ? -17.722 -9.276 11.549 1.00 60.44 185 ASP A N 1
ATOM 1377 C CA . ASP A 1 185 ? -18.332 -10.235 12.489 1.00 60.44 185 ASP A CA 1
ATOM 1378 C C . ASP A 1 185 ? -19.298 -11.229 11.812 1.00 60.44 185 ASP A C 1
ATOM 1380 O O . ASP A 1 185 ? -20.077 -10.816 10.915 1.00 60.44 185 ASP A O 1
#

Secondary structure (DSSP, 8-state):
-HHHHHHHHHHHHHHHHHHHHHHH---HHHHHHHIIIIIIHHHHHH-PPTTTTSSEEPPTTSS-PPPTTEEEEEEEEETTTTEEEEEEEEEETTEEEEEEEEEE-TTT-SSSSEE--HHHHHHHIIIIIGGGS--EEEEPPP-SS-EEEEEE--TTS-TT-S-EEEEEEETTEEEEEEEEEEPP-

Sequence (185 aa):
MKFAGFLTGAGVAAIAVWGFNSWRDISDMDRVTAIIGDHCLPYVQFGTAPFQDMGRPVGVYDEANLSDSVTGGGNAIIYDNRFVAQWGESTDVNSAVRVCSVADSYVMANSVGFVVDTPAIADWIEGTVLAEIDLVATSTALGSVPSLLIWEPPAQAERFSGLRIILNATENSVSSVLILDDLPD

Foldseek 3Di:
DVVVVVVVVVVVVVVVVVVVVVVVPCALLNVVCCCCPVFWVCCFPPVDHGQPPFAAADDPPFPQDDDPQFPPKGWGQGDVNQKIWIWGWGDDVVFIKTKIKIFGGPPDDPDQAHFAQVVVVVVCCVVPVCVPPAWDWPDDDAAPAWDKIKTHHPPVPDPPAAWMWIFGDHRGGTRMIMIMHGDDD

pLDDT: mean 80.13, std 13.44, range [44.34, 95.44]

Radius of gyration: 20.11 Å; chains: 1; bounding box: 37×38×74 Å